Protein 6EDV (pdb70)

Sequence (184 aa):
AISELHGPRLLLRAWRDSDREAFAEEMCADPQVMEFFPSVLDRAQSSSDALVDRVQAHFAERGYGPWALELLPGEAAFIGFTGLFDVTMDVHFAPTVEIGWRLAPAYWGRGLAREAAETALDFAFERLRLPEEVVAFTTPPNRRSWGLMERRLGMRRDPAEDFDHPLLAADHPMRRHILYRVDAARWAER

Solvent-accessible surface area: 9347 Å² total; per-residue (Å²): 160,53,40,100,11,115,19,133,90,2,17,0,10,43,19,105,111,81,3,30,92,38,0,13,130,9,0,52,41,76,113,16,9,93,74,77,89,62,68,34,85,110,71,92,1,33,58,23,0,76,144,4,69,55,19,13,88,139,117,37,7,0,11,0,0,0,30,4,76,90,99,23,65,21,0,0,21,0,2,0,44,30,4,121,32,136,18,105,12,27,121,27,12,40,3,22,37,30,13,20,50,89,44,81,87,94,42,2,20,87,14,0,0,64,16,0,0,55,10,0,19,107,140,61,190,31,106,38,0,0,0,33,12,9,59,83,24,165,173,15,51,6,8,4,77,136,12,28,0,133,86,72,84,91,42,49,19,79,28,57,136,38,65,98,87,44,124,56,84,69,19,3,1,10,50,1,45,37,58,85,39,82,137,130

Radius of gyration: 15.65 Å; Cα contacts (8 Å, |Δi|>4): 339; chains: 1; bounding box: 34×44×37 Å

InterPro domains:
  IPR000182 GNAT domain [PF13302] (17-158)
  IPR000182 GNAT domain [PS51186] (18-187)
  IPR016181 Acyl-CoA N-acyltransferase [SSF55729] (11-159)
  IPR051531 N-acetyltransferase [PTHR43792] (12-187)

B-factor: mean 19.21, std 10.62, range [8.07, 74.18]

Secondary structure (DSSP, 8-state):
-PPPEE-SS-EEE---GGGHHHHHHHHT-TTTSTTSS----HHHHHHHHHHHHHHHHHHS--EEEEEBTTTBS--EEEEEEEE-SSSTT-SEEEEEEEE-GGGTTSSHHHHHHHHHHHIIIIIS--SEEEEEE-TT-HHHHHHHHHTT-EE-GGG-EE-TTS-TT-TT-EEEEEEEEHHHHH--

Structure (mmCIF, N/CA/C/O backbone):
data_6EDV
#
_entry.id   6EDV
#
_cell.length_a   36.438
_cell.length_b   44.030
_cell.length_c   111.641
_cell.angle_alpha   90.00
_cell.angle_beta   90.00
_cell.angle_gamma   90.00
#
_symmetry.space_group_name_H-M   'P 21 21 21'
#
loop_
_entity.id
_entity.type
_entity.pdbx_description
1 polymer 'Acetyltransferase PA3944'
2 non-polymer 'CALCIUM ION'
3 non-polymer 1,2-ETHANEDIOL
4 non-polymer 'COENZYME A'
5 water water
#
loop_
_atom_site.group_PDB
_atom_site.id
_atom_site.type_symbol
_atom_site.label_atom_id
_atom_site.label_alt_id
_atom_site.label_comp_id
_atom_site.label_asym_id
_atom_site.label_entity_id
_atom_site.label_seq_id
_atom_site.pdbx_PDB_ins_code
_atom_site.Cartn_x
_atom_site.Cartn_y
_atom_site.Cartn_z
_atom_site.occupancy
_atom_site.B_iso_or_equiv
_atom_site.auth_seq_id
_atom_site.auth_comp_id
_atom_site.auth_asym_id
_atom_site.auth_atom_id
_atom_site.pdbx_PDB_model_num
ATOM 1 N N . ALA A 1 11 ? 14.563 14.330 8.875 1.00 57.48 9 ALA A N 1
ATOM 2 C CA . ALA A 1 11 ? 14.962 14.579 10.279 1.00 45.10 9 ALA A CA 1
ATOM 3 C C . ALA A 1 11 ? 14.954 13.267 11.057 1.00 47.31 9 ALA A C 1
ATOM 4 O O . ALA A 1 11 ? 13.976 12.907 11.702 1.00 57.46 9 ALA A O 1
ATOM 6 N N . ILE A 1 12 ? 16.061 12.549 10.971 1.00 42.07 10 ILE A N 1
ATOM 7 C CA . ILE A 1 12 ? 16.229 11.308 11.735 1.00 35.76 10 ILE A CA 1
ATOM 8 C C . ILE A 1 12 ? 16.414 11.596 13.226 1.00 36.88 10 ILE A C 1
ATOM 9 O O . ILE A 1 12 ? 16.753 12.722 13.644 1.00 39.11 10 ILE A O 1
ATOM 14 N N . SER A 1 13 ? 16.215 10.550 14.021 1.00 36.08 11 SER A N 1
ATOM 15 C CA . SER A 1 13 ? 16.364 10.627 15.466 1.00 29.20 11 SER A CA 1
ATOM 16 C C . SER A 1 13 ? 17.827 10.878 15.840 1.00 27.02 11 SER A C 1
ATOM 17 O O . SER A 1 13 ? 18.676 10.048 15.451 1.00 34.89 11 SER A O 1
ATOM 20 N N . GLU A 1 14 ? 18.106 12.009 16.521 1.00 25.43 12 GLU A N 1
ATOM 21 C CA . GLU A 1 14 ? 19.395 12.280 17.240 1.00 22.26 12 GLU A CA 1
ATOM 22 C C . GLU A 1 14 ? 19.307 11.794 18.655 1.00 19.50 12 GLU A C 1
ATOM 23 O O . GLU A 1 14 ? 18.262 11.920 19.339 1.00 22.63 12 GLU A O 1
ATOM 29 N N . LEU A 1 15 ? 20.434 11.293 19.127 1.00 13.45 13 LEU A N 1
ATOM 30 C CA . LEU A 1 15 ? 20.505 10.667 20.449 1.00 12.47 13 LEU A CA 1
ATOM 31 C C . LEU A 1 15 ? 21.577 11.336 21.258 1.00 12.35 13 LEU A C 1
ATOM 32 O O . LEU A 1 15 ? 22.561 11.805 20.715 1.00 14.21 13 LEU A O 1
ATOM 37 N N . HIS A 1 16 ? 21.376 11.425 22.565 1.00 14.62 14 HIS A N 1
ATOM 38 C CA . HIS A 1 16 ? 22.343 12.072 23.421 1.00 13.50 14 HIS A CA 1
ATOM 39 C C . HIS A 1 16 ? 22.840 11.138 24.522 1.00 13.09 14 HIS A C 1
ATOM 40 O O . HIS A 1 16 ? 22.068 10.389 25.099 1.00 13.93 14 HIS A O 1
ATOM 47 N N . GLY A 1 17 ? 24.142 11.178 24.768 1.00 13.10 15 GLY A N 1
ATOM 48 C CA . GLY A 1 17 ? 24.743 10.747 26.015 1.00 14.60 15 GLY A CA 1
ATOM 49 C C . GLY A 1 17 ? 25.216 11.943 26.825 1.00 14.10 15 GLY A C 1
ATOM 50 O O . GLY A 1 17 ? 25.036 13.098 26.429 1.00 14.61 15 GLY A O 1
ATOM 51 N N . PRO A 1 18 ? 25.864 11.689 27.968 1.00 14.57 16 PRO A N 1
ATOM 52 C CA . PRO A 1 18 ? 26.338 12.794 28.784 1.00 14.70 16 PRO A CA 1
ATOM 53 C C . PRO A 1 18 ? 27.303 13.726 28.060 1.00 14.54 16 PRO A C 1
ATOM 54 O O . PRO A 1 18 ? 27.293 14.928 28.285 1.00 18.40 16 PRO A O 1
ATOM 58 N N . ARG A 1 19 ? 28.148 13.149 27.200 1.00 11.71 17 ARG A N 1
ATOM 59 C CA . ARG A 1 19 ? 29.114 13.905 26.417 1.00 11.18 17 ARG A CA 1
ATOM 60 C C . ARG A 1 19 ? 28.791 13.943 24.929 1.00 13.18 17 ARG A C 1
ATOM 61 O O . ARG A 1 19 ? 29.140 14.909 24.261 1.00 18.70 17 ARG A O 1
ATOM 69 N N . LEU A 1 20 ? 28.160 12.896 24.407 1.00 12.26 18 LEU A N 1
ATOM 70 C CA . LEU A 1 20 ? 28.048 12.714 22.968 1.00 12.61 18 LEU A CA 1
ATOM 71 C C . LEU A 1 20 ? 26.730 13.062 22.425 1.00 11.33 18 LEU A C 1
ATOM 72 O O . LEU A 1 20 ? 25.699 12.833 23.056 1.00 13.02 18 LEU A O 1
ATOM 77 N N . LEU A 1 21 ? 26.743 13.519 21.178 1.00 12.18 19 LEU A N 1
ATOM 78 C CA . LEU A 1 21 ? 25.557 13.683 20.360 1.00 12.68 19 LEU A CA 1
ATOM 79 C C . LEU A 1 21 ? 25.743 12.701 19.193 1.00 10.88 19 LEU A C 1
ATOM 80 O O . LEU A 1 21 ? 26.741 12.777 18.501 1.00 11.89 19 LEU A O 1
ATOM 85 N N . LEU A 1 22 ? 24.771 11.804 19.007 1.00 9.85 20 LEU A N 1
ATOM 86 C CA . LEU A 1 22 ? 24.708 10.884 17.855 1.00 9.31 20 LEU A CA 1
ATOM 87 C C . LEU A 1 22 ? 23.715 11.487 16.881 1.00 10.68 20 LEU A C 1
ATOM 88 O O . LEU A 1 22 ? 22.542 11.636 17.203 1.00 11.34 20 LEU A O 1
ATOM 93 N N . ARG A 1 23 ? 24.196 11.879 15.713 1.00 10.08 21 ARG A N 1
ATOM 94 C CA . ARG A 1 23 ? 23.376 12.660 14.797 1.00 10.82 21 ARG A CA 1
ATOM 95 C C . ARG A 1 23 ? 23.512 12.186 13.372 1.00 11.19 21 ARG A C 1
ATOM 96 O O . ARG A 1 23 ? 24.353 11.361 13.031 1.00 11.10 21 ARG A O 1
ATOM 104 N N . ALA A 1 24 ? 22.629 12.718 12.541 1.00 12.83 22 ALA A N 1
ATOM 105 C CA . ALA A 1 24 ? 22.763 12.531 11.125 1.00 12.46 22 ALA A CA 1
ATOM 106 C C . ALA A 1 24 ? 24.072 13.131 10.631 1.00 11.67 22 ALA A C 1
ATOM 107 O O . ALA A 1 24 ? 24.541 14.146 11.132 1.00 12.62 22 ALA A O 1
ATOM 109 N N . TRP A 1 25 ? 24.613 12.490 9.591 1.00 11.76 23 TRP A N 1
ATOM 110 C CA . TRP A 1 25 ? 25.799 12.971 8.908 1.00 11.64 23 TRP A CA 1
ATOM 111 C C . TRP A 1 25 ? 25.543 14.299 8.175 1.00 12.87 23 TRP A C 1
ATOM 112 O O . TRP A 1 25 ? 24.437 14.515 7.690 1.00 15.72 23 TRP A O 1
ATOM 123 N N . ARG A 1 26 ? 26.560 15.140 8.126 1.00 12.78 24 ARG A N 1
ATOM 124 C CA . ARG A 1 26 ? 26.554 16.414 7.442 1.00 14.88 24 ARG A CA 1
ATOM 125 C C . ARG A 1 26 ? 27.630 16.387 6.372 1.00 14.46 24 ARG A C 1
ATOM 126 O O . ARG A 1 26 ? 28.647 15.738 6.509 1.00 11.96 24 ARG A O 1
ATOM 134 N N . ASP A 1 27 ? 27.437 17.166 5.322 1.00 13.15 25 ASP A N 1
ATOM 135 C CA . ASP A 1 27 ? 28.482 17.292 4.307 1.00 12.65 25 ASP A CA 1
ATOM 136 C C . ASP A 1 27 ? 29.812 17.708 4.880 1.00 12.44 25 ASP A C 1
ATOM 137 O O . ASP A 1 27 ? 30.852 17.209 4.449 1.00 12.71 25 ASP A O 1
ATOM 142 N N . SER A 1 28 ? 29.777 18.546 5.919 1.00 12.07 26 SER A N 1
ATOM 143 C CA . SER A 1 28 ? 30.999 19.059 6.492 1.00 14.50 26 SER A CA 1
ATOM 144 C C . SER A 1 28 ? 31.763 18.004 7.266 1.00 14.47 26 SER A C 1
ATOM 145 O O . SER A 1 28 ? 32.881 18.258 7.604 1.00 19.23 26 SER A O 1
ATOM 148 N N . ASP A 1 29 ? 31.165 16.843 7.519 1.00 10.88 27 ASP A N 1
ATOM 149 C CA . ASP A 1 29 ? 31.873 15.723 8.168 1.00 12.43 27 ASP A CA 1
ATOM 150 C C . ASP A 1 29 ? 32.818 15.014 7.240 1.00 12.81 27 ASP A C 1
ATOM 151 O O . ASP A 1 29 ? 33.678 14.238 7.689 1.00 12.98 27 ASP A O 1
ATOM 156 N N . ARG A 1 30 ? 32.617 15.185 5.914 1.00 12.91 28 ARG A N 1
ATOM 157 C CA . ARG A 1 30 ? 33.295 14.303 4.965 1.00 12.74 28 ARG A CA 1
ATOM 158 C C . ARG A 1 30 ? 34.820 14.424 4.966 1.00 12.11 28 ARG A C 1
ATOM 159 O O . ARG A 1 30 ? 35.512 13.424 4.794 1.00 12.45 28 ARG A O 1
ATOM 167 N N . GLU A 1 31 ? 35.338 15.629 5.168 1.00 13.53 29 GLU A N 1
ATOM 168 C CA . GLU A 1 31 ? 36.791 15.825 5.183 1.00 14.87 29 GLU A CA 1
ATOM 169 C C . GLU A 1 31 ? 37.390 15.140 6.408 1.00 14.78 29 GLU A C 1
ATOM 170 O O . GLU A 1 31 ? 38.355 14.389 6.279 1.00 14.46 29 GLU A O 1
ATOM 176 N N . ALA A 1 32 ? 36.819 15.367 7.603 1.00 14.26 30 ALA A N 1
ATOM 177 C CA . ALA A 1 32 ? 37.312 14.727 8.821 1.00 13.82 30 ALA A CA 1
ATOM 178 C C . ALA A 1 32 ? 37.188 13.221 8.745 1.00 12.32 30 ALA A C 1
ATOM 179 O O . ALA A 1 32 ? 38.100 12.498 9.146 1.00 13.09 30 ALA A O 1
ATOM 181 N N . PHE A 1 33 ? 36.094 12.720 8.159 1.00 10.70 31 PHE A N 1
ATOM 182 C CA . PHE A 1 33 ? 35.955 11.299 8.056 1.00 10.55 31 PHE A CA 1
ATOM 183 C C . PHE A 1 33 ? 36.971 10.718 7.078 1.00 11.35 31 PHE A C 1
ATOM 184 O O . PHE A 1 33 ? 37.524 9.645 7.334 1.00 11.32 31 PHE A O 1
ATOM 192 N N . ALA A 1 34 ? 37.194 11.374 5.920 1.00 12.02 32 ALA A N 1
ATOM 193 C CA . ALA A 1 34 ? 38.209 10.904 5.029 1.00 10.95 32 ALA A CA 1
ATOM 194 C C . ALA A 1 34 ? 39.579 10.842 5.707 1.00 11.58 32 ALA A C 1
ATOM 195 O O . ALA A 1 34 ? 40.361 9.930 5.426 1.00 12.72 32 ALA A O 1
ATOM 197 N N A GLU A 1 35 ? 39.883 11.831 6.552 0.70 12.55 33 GLU A N 1
ATOM 198 N N B GLU A 1 35 ? 39.875 11.833 6.552 0.30 12.61 33 GLU A N 1
ATOM 199 C CA A GLU A 1 35 ? 41.191 11.845 7.241 0.70 14.31 33 GLU A CA 1
ATOM 200 C CA B GLU A 1 35 ? 41.162 11.888 7.258 0.30 13.56 33 GLU A CA 1
ATOM 201 C C A GLU A 1 35 ? 41.311 10.590 8.116 0.70 13.48 33 GLU A C 1
ATOM 202 C C B GLU A 1 35 ? 41.326 10.665 8.173 0.30 13.22 33 GLU A C 1
ATOM 203 O O A GLU A 1 35 ? 42.328 9.894 8.114 0.70 14.08 33 GLU A O 1
ATOM 204 O O B GLU A 1 35 ? 42.409 10.089 8.255 0.30 14.88 33 GLU A O 1
ATOM 215 N N . MET A 1 36 ? 40.246 10.257 8.843 1.00 13.07 34 MET A N 1
ATOM 216 C CA . MET A 1 36 ? 40.244 9.004 9.632 1.00 15.07 34 MET A CA 1
ATOM 217 C C . MET A 1 36 ? 40.401 7.763 8.826 1.00 12.52 34 MET A C 1
ATOM 218 O O . MET A 1 36 ? 41.132 6.851 9.197 1.00 14.91 34 MET A O 1
ATOM 223 N N . CYS A 1 37 ? 39.692 7.710 7.695 1.00 13.33 35 CYS A N 1
ATOM 224 C CA . CYS A 1 37 ? 39.728 6.511 6.894 1.00 15.22 35 CYS A CA 1
ATOM 225 C C . CYS A 1 37 ? 41.033 6.336 6.090 1.00 12.97 35 CYS A C 1
ATOM 226 O O . CYS A 1 37 ? 41.290 5.228 5.630 1.00 14.51 35 CYS A O 1
ATOM 229 N N . ALA A 1 38 ? 41.830 7.409 6.009 1.00 12.53 36 ALA A N 1
ATOM 230 C CA . ALA A 1 38 ? 43.174 7.363 5.457 1.00 14.02 36 ALA A CA 1
ATOM 231 C C . ALA A 1 38 ? 44.250 7.033 6.489 1.00 15.32 36 ALA A C 1
ATOM 232 O O . ALA A 1 38 ? 45.417 6.893 6.136 1.00 16.67 36 ALA A O 1
ATOM 234 N N . ASP A 1 39 ? 43.880 6.930 7.762 1.00 13.05 37 ASP A N 1
ATOM 235 C CA . ASP A 1 39 ? 44.843 6.710 8.854 1.00 13.21 37 ASP A CA 1
ATOM 236 C C . ASP A 1 39 ? 45.065 5.209 9.020 1.00 12.75 37 ASP A C 1
ATOM 237 O O . ASP A 1 39 ? 44.117 4.468 9.338 1.00 13.60 37 ASP A O 1
ATOM 242 N N . PRO A 1 40 ? 46.314 4.760 8.831 1.00 13.69 38 PRO A N 1
ATOM 243 C CA . PRO A 1 40 ? 46.556 3.318 8.950 1.00 14.80 38 PRO A CA 1
ATOM 244 C C . PRO A 1 40 ? 46.290 2.753 10.338 1.00 15.63 38 PRO A C 1
ATOM 245 O O . PRO A 1 40 ? 46.039 1.560 10.449 1.00 17.84 38 PRO A O 1
ATOM 249 N N . GLN A 1 41 ? 46.343 3.575 11.368 1.00 15.35 39 GLN A N 1
ATOM 250 C CA . GLN A 1 41 ? 46.031 3.068 12.721 1.00 17.11 39 GLN A CA 1
ATOM 251 C C . GLN A 1 41 ? 44.552 2.898 12.927 1.00 14.98 39 GLN A C 1
ATOM 252 O O . GLN A 1 41 ? 44.147 1.967 13.578 1.00 19.30 39 GLN A O 1
ATOM 258 N N . VAL A 1 42 ? 43.738 3.755 12.301 1.00 13.76 40 VAL A N 1
ATOM 259 C CA . VAL A 1 42 ? 42.300 3.573 12.340 1.00 12.09 40 VAL A CA 1
ATOM 260 C C . VAL A 1 42 ? 41.902 2.330 11.574 1.00 13.45 40 VAL A C 1
ATOM 261 O O . VAL A 1 42 ? 41.025 1.573 11.970 1.00 12.56 40 VAL A O 1
ATOM 265 N N . MET A 1 43 ? 42.557 2.159 10.426 1.00 12.37 41 MET A N 1
ATOM 266 C CA . MET A 1 43 ? 42.143 1.117 9.461 1.00 12.40 41 MET A CA 1
ATOM 267 C C . MET A 1 43 ? 42.976 -0.165 9.554 1.0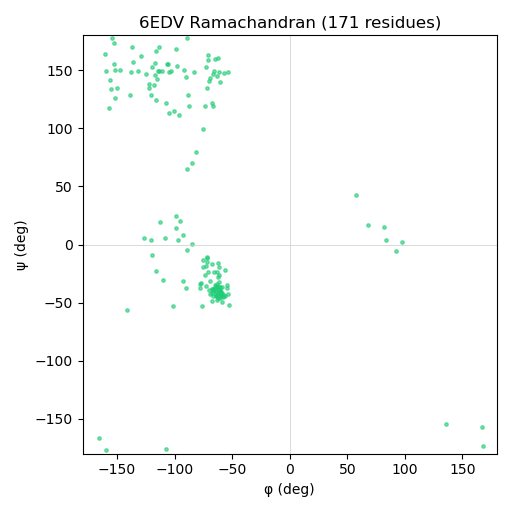0 13.67 41 MET A C 1
ATOM 268 O O . MET A 1 43 ? 42.897 -1.015 8.677 1.00 14.22 41 MET A O 1
ATOM 273 N N . GLU A 1 44 ? 43.735 -0.310 10.634 1.00 14.03 42 GLU A N 1
ATOM 274 C CA . GLU A 1 44 ? 44.673 -1.410 10.765 1.00 15.52 42 GLU A CA 1
ATOM 275 C C . GLU A 1 44 ? 44.040 -2.777 10.563 1.00 16.74 42 GLU A C 1
ATOM 276 O O . GLU A 1 44 ? 44.639 -3.652 9.925 1.00 19.22 42 GLU A O 1
ATOM 282 N N . PHE A 1 45 ? 42.854 -2.981 11.123 1.00 17.10 43 PHE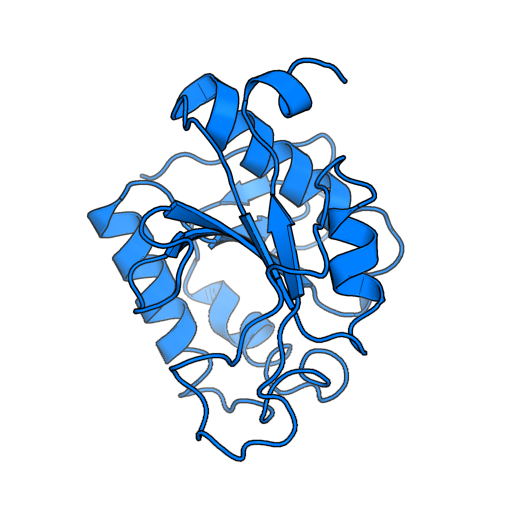 A N 1
ATOM 283 C CA . PHE A 1 45 ? 42.234 -4.305 11.069 1.00 17.51 43 PHE A CA 1
ATOM 284 C C . PHE A 1 45 ? 41.200 -4.441 9.971 1.00 20.15 43 PHE A C 1
ATOM 285 O O . PHE A 1 45 ? 40.331 -5.301 10.048 1.00 26.81 43 PHE A O 1
ATOM 293 N N . PHE A 1 46 ? 41.345 -3.598 8.929 1.00 16.64 44 PHE A N 1
ATOM 294 C CA . PHE A 1 46 ? 40.571 -3.625 7.696 1.00 18.54 44 PHE A CA 1
ATOM 295 C C . PHE A 1 46 ? 41.547 -3.941 6.574 1.00 19.63 44 PHE A C 1
ATOM 296 O O . PHE A 1 46 ? 42.775 -3.852 6.743 1.00 21.91 44 PHE A O 1
ATOM 304 N N . PRO A 1 47 ? 41.016 -4.287 5.397 1.00 22.65 45 PRO A N 1
ATOM 305 C CA . PRO A 1 47 ? 41.954 -4.617 4.294 1.00 25.29 45 PRO A CA 1
ATOM 306 C C . PRO A 1 47 ? 42.863 -3.459 3.829 1.00 21.75 45 PRO A C 1
ATOM 307 O O . PRO A 1 47 ? 44.019 -3.696 3.425 1.00 26.10 45 PRO A O 1
ATOM 311 N N . SER A 1 48 ? 42.364 -2.220 3.872 1.00 19.09 46 SER A N 1
ATOM 312 C CA . SER A 1 48 ? 43.184 -1.068 3.490 1.00 20.38 46 SER A CA 1
ATOM 313 C C . SER A 1 48 ? 42.636 0.226 4.025 1.00 16.30 46 SER A C 1
ATOM 314 O O . SER A 1 48 ? 41.454 0.334 4.416 1.00 17.59 46 SER A O 1
ATOM 317 N N . VAL A 1 49 ? 43.486 1.234 4.010 1.00 15.81 47 VAL A N 1
ATOM 318 C CA . VAL A 1 49 ? 43.022 2.592 4.111 1.00 15.23 47 VAL A CA 1
ATOM 319 C C . VAL A 1 49 ? 42.176 2.956 2.900 1.00 15.69 47 VAL A C 1
ATOM 320 O O . VAL A 1 49 ? 42.244 2.307 1.861 1.00 17.00 47 VAL A O 1
ATOM 324 N N . LEU A 1 50 ? 41.363 3.990 3.076 1.00 13.95 48 LEU A N 1
ATOM 325 C CA . LEU A 1 50 ? 40.464 4.478 2.032 1.00 15.76 48 LEU A CA 1
ATOM 326 C C . LEU A 1 50 ? 40.865 5.870 1.599 1.00 15.93 48 LEU A C 1
ATOM 327 O O . LEU A 1 50 ? 41.436 6.611 2.355 1.00 15.96 48 LEU A O 1
ATOM 332 N N . ASP A 1 51 ? 40.616 6.177 0.339 1.00 14.79 49 ASP A N 1
ATOM 333 C CA . ASP A 1 51 ? 40.755 7.530 -0.170 1.00 15.58 49 ASP A CA 1
ATOM 334 C C . ASP A 1 51 ? 39.457 8.306 -0.010 1.00 13.44 49 ASP A C 1
ATOM 335 O O . ASP A 1 51 ? 38.461 7.757 0.487 1.00 13.49 49 ASP A O 1
ATOM 340 N N . ARG A 1 52 ? 39.431 9.553 -0.379 1.00 13.38 50 ARG A N 1
ATOM 341 C CA . ARG A 1 52 ? 38.217 10.300 -0.233 1.00 12.76 50 ARG A CA 1
ATOM 342 C C . ARG A 1 52 ? 37.028 9.802 -0.949 1.00 12.38 50 ARG A C 1
ATOM 343 O O . ARG A 1 52 ? 35.934 9.850 -0.444 1.00 12.72 50 ARG A O 1
ATOM 351 N N . ALA A 1 53 ? 37.208 9.357 -2.161 1.00 12.84 51 ALA A N 1
ATOM 352 C CA . ALA A 1 53 ? 36.070 8.793 -2.898 1.00 12.53 51 ALA A CA 1
ATOM 353 C C . ALA A 1 53 ? 35.444 7.596 -2.194 1.00 11.97 51 ALA A C 1
ATOM 354 O O . ALA A 1 53 ? 34.223 7.453 -2.122 1.00 13.30 51 ALA A O 1
ATOM 356 N N . GLN A 1 54 ? 36.283 6.718 -1.676 1.00 13.15 52 GLN A N 1
ATOM 357 C CA . GLN A 1 54 ? 35.800 5.540 -0.964 1.00 12.63 52 GLN A CA 1
ATOM 358 C C . GLN A 1 54 ? 35.176 5.897 0.379 1.00 11.34 52 GLN A C 1
ATOM 359 O O . GLN A 1 54 ? 34.138 5.338 0.756 1.00 12.88 52 GLN A O 1
ATOM 365 N N . SER A 1 55 ? 35.766 6.853 1.095 1.00 10.96 53 SER A N 1
ATOM 366 C CA A SER A 1 55 ? 35.173 7.342 2.352 0.40 11.09 53 SER A CA 1
ATOM 367 C CA B SER A 1 55 ? 35.189 7.366 2.334 0.30 11.65 53 SER A CA 1
ATOM 368 C CA C SER A 1 55 ? 35.141 7.276 2.360 0.30 10.93 53 SER A CA 1
ATOM 369 C C . SER A 1 55 ? 33.792 7.937 2.071 1.00 11.68 53 SER A C 1
ATOM 370 O O . SER A 1 55 ? 32.835 7.686 2.797 1.00 12.26 53 SER A O 1
ATOM 377 N N . ASP A 1 56 ? 33.702 8.728 1.001 1.00 11.08 54 ASP A N 1
ATOM 378 C CA . ASP A 1 56 ? 32.423 9.332 0.628 1.00 10.71 54 ASP A CA 1
ATOM 379 C C . ASP A 1 56 ? 31.377 8.280 0.242 1.00 11.30 54 ASP A C 1
ATOM 380 O O . ASP A 1 56 ? 30.207 8.432 0.565 1.00 12.05 54 ASP A O 1
ATOM 385 N N . ALA A 1 57 ? 31.801 7.209 -0.408 1.00 12.27 55 ALA A N 1
ATOM 386 C CA . ALA A 1 57 ? 30.892 6.097 -0.746 1.00 12.73 55 ALA A CA 1
ATOM 387 C C . ALA A 1 57 ? 30.354 5.429 0.520 1.00 13.03 55 ALA A C 1
ATOM 388 O O . ALA A 1 57 ? 29.175 5.060 0.592 1.00 12.61 55 ALA A O 1
ATOM 390 N N . LEU A 1 58 ? 31.199 5.334 1.537 1.00 12.01 56 LEU A N 1
ATOM 391 C CA . LEU A 1 58 ? 30.749 4.783 2.800 1.00 11.98 56 LEU A CA 1
ATOM 392 C C . LEU A 1 58 ? 29.713 5.724 3.458 1.00 10.90 56 LEU A C 1
ATOM 393 O O . LEU A 1 58 ? 28.653 5.258 3.924 1.00 11.63 56 LEU A O 1
ATOM 398 N N . VAL A 1 59 ? 29.977 7.021 3.458 1.00 10.22 57 VAL A N 1
ATOM 399 C CA . VAL A 1 59 ? 29.019 7.968 3.972 1.00 10.36 57 VAL A CA 1
ATOM 400 C C . VAL A 1 59 ? 27.685 7.848 3.210 1.00 10.26 57 VAL A C 1
ATOM 401 O O . VAL A 1 59 ? 26.601 7.854 3.802 1.00 10.79 57 VAL A O 1
ATOM 405 N N . ASP A 1 60 ? 27.767 7.758 1.891 1.00 10.35 58 ASP A N 1
ATOM 406 C CA . ASP A 1 60 ? 26.564 7.632 1.077 1.00 11.22 58 ASP A CA 1
ATOM 407 C C . ASP A 1 60 ? 25.773 6.366 1.437 1.00 10.54 58 ASP A C 1
ATOM 408 O O . ASP A 1 60 ? 24.537 6.403 1.529 1.00 11.29 58 ASP A O 1
ATOM 413 N N . ARG A 1 61 ? 26.472 5.266 1.689 1.00 11.40 59 ARG A N 1
ATOM 414 C CA . ARG A 1 61 ? 25.808 4.022 2.127 1.00 11.50 59 ARG A CA 1
ATOM 415 C C . ARG A 1 61 ? 25.109 4.222 3.475 1.00 11.12 59 ARG A C 1
ATOM 416 O O . ARG A 1 61 ? 23.988 3.746 3.682 1.00 11.04 59 ARG A O 1
ATOM 424 N N . VAL A 1 62 ? 25.778 4.903 4.395 1.00 10.40 60 VAL A N 1
ATOM 425 C CA . VAL A 1 62 ? 25.202 5.171 5.701 1.00 10.54 60 VAL A CA 1
ATOM 426 C C . VAL A 1 62 ? 23.952 6.038 5.524 1.00 10.49 60 VAL A C 1
ATOM 427 O O . VAL A 1 62 ? 22.917 5.788 6.164 1.00 10.85 60 VAL A O 1
ATOM 431 N N . GLN A 1 63 ? 24.046 7.103 4.727 1.00 10.31 61 GLN A N 1
ATOM 432 C CA . GL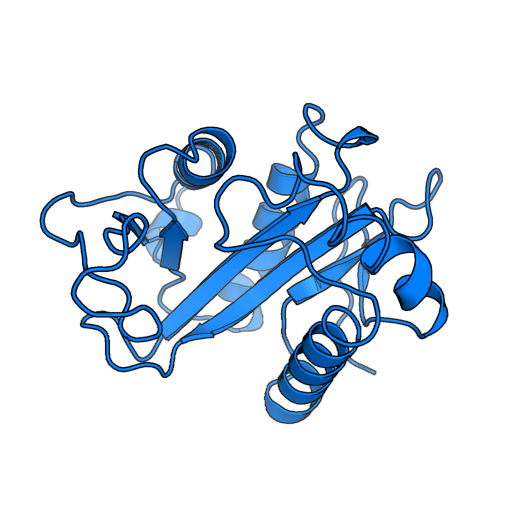N A 1 63 ? 22.906 7.989 4.548 1.00 9.89 61 GLN A CA 1
ATOM 433 C C . GLN A 1 63 ? 21.716 7.207 3.910 1.00 10.83 61 GLN A C 1
ATOM 434 O O . GLN A 1 63 ? 20.563 7.452 4.259 1.00 11.20 61 GLN A O 1
ATOM 440 N N . ALA A 1 64 ? 22.003 6.270 3.000 1.00 9.87 62 ALA A N 1
ATOM 441 C CA . ALA A 1 64 ? 20.934 5.464 2.399 1.00 10.94 62 ALA A CA 1
ATOM 442 C C . ALA A 1 64 ? 20.303 4.569 3.458 1.00 10.90 62 ALA A C 1
ATOM 443 O O . ALA A 1 64 ? 19.089 4.411 3.495 1.00 11.35 62 ALA A O 1
ATOM 445 N N . HIS A 1 65 ? 21.130 3.995 4.340 1.00 10.29 63 HIS A N 1
ATOM 446 C CA . HIS A 1 65 ? 20.605 3.184 5.425 1.00 10.15 63 HIS A CA 1
ATOM 447 C C . HIS A 1 65 ? 19.670 3.990 6.341 1.00 11.04 63 HIS A C 1
ATOM 448 O O . HIS A 1 65 ? 18.572 3.530 6.663 1.00 11.81 63 HIS A O 1
ATOM 455 N N . PHE A 1 66 ? 20.062 5.210 6.700 1.00 10.65 64 PHE A N 1
ATOM 456 C CA . PHE A 1 66 ? 19.180 6.044 7.487 1.00 11.04 64 PHE A CA 1
ATOM 457 C C . PHE A 1 66 ? 17.856 6.325 6.754 1.00 11.50 64 PHE A C 1
ATOM 458 O O . PHE A 1 66 ? 16.791 6.323 7.372 1.00 11.92 64 PHE A O 1
ATOM 466 N N . ALA A 1 67 ? 17.941 6.571 5.456 1.00 10.91 65 ALA A N 1
ATOM 467 C CA . ALA A 1 67 ? 16.741 6.894 4.697 1.00 11.39 65 ALA A CA 1
ATOM 468 C C . ALA A 1 67 ? 15.774 5.697 4.680 1.00 11.60 65 ALA A C 1
ATOM 469 O O . ALA A 1 67 ? 14.542 5.874 4.734 1.00 13.92 65 ALA A O 1
ATOM 471 N N . GLU A 1 68 ? 16.329 4.515 4.523 1.00 11.11 66 GLU A N 1
ATOM 472 C CA . GLU A 1 68 ? 15.522 3.299 4.416 1.00 12.34 66 GLU A CA 1
ATOM 473 C C . GLU A 1 68 ? 14.998 2.799 5.755 1.00 12.14 66 GLU A C 1
ATOM 474 O O . GLU A 1 68 ? 13.939 2.168 5.804 1.00 14.67 66 GLU A O 1
ATOM 480 N N . ARG A 1 69 ? 15.787 2.993 6.812 1.00 11.95 67 ARG A N 1
ATOM 481 C CA . ARG A 1 69 ? 15.558 2.306 8.091 1.00 12.14 67 ARG A CA 1
ATOM 482 C C . ARG A 1 69 ? 15.233 3.203 9.229 1.00 13.72 67 ARG A C 1
ATOM 483 O O . ARG A 1 69 ? 14.688 2.705 10.225 1.00 14.57 67 ARG A O 1
ATOM 491 N N . GLY A 1 70 ? 15.609 4.465 9.176 1.00 13.12 68 GLY A N 1
ATOM 492 C CA . GLY A 1 70 ? 15.409 5.390 10.311 1.00 14.67 68 GLY A CA 1
ATOM 493 C C . GLY A 1 70 ? 16.468 5.348 11.381 1.00 14.90 68 GLY A C 1
ATOM 494 O O . GLY A 1 70 ? 16.361 6.062 12.391 1.00 20.92 68 GLY A O 1
ATOM 495 N N . TYR A 1 71 ? 17.493 4.543 11.145 1.00 13.96 69 TYR A N 1
ATOM 496 C CA . TYR A 1 71 ? 18.641 4.419 12.055 1.00 13.73 69 TYR A CA 1
ATOM 497 C C . TYR A 1 71 ? 19.813 4.010 11.200 1.00 11.86 69 TYR A C 1
ATOM 498 O O . TYR A 1 71 ? 19.656 3.679 9.999 1.00 11.51 69 TYR A O 1
ATOM 507 N N . GLY A 1 72 ? 20.976 3.974 11.800 1.00 11.46 70 GLY A N 1
ATOM 508 C CA . GLY A 1 72 ? 22.212 3.739 11.054 1.00 9.78 70 GLY A CA 1
ATOM 509 C C . GLY A 1 72 ? 23.399 4.053 11.954 1.00 9.08 70 GLY A C 1
ATOM 510 O O . GLY A 1 72 ? 23.230 4.303 13.164 1.00 10.41 70 GLY A O 1
ATOM 511 N N . PRO A 1 73 ? 24.613 4.037 11.417 1.00 9.87 71 PRO A N 1
ATOM 512 C CA . PRO A 1 73 ? 25.799 4.438 12.167 1.00 9.65 71 PRO A CA 1
ATOM 513 C C . PRO A 1 73 ? 25.837 5.956 12.304 1.00 9.96 71 PRO A C 1
ATOM 514 O O . PRO A 1 73 ? 26.180 6.653 11.363 1.00 12.30 71 PRO A O 1
ATOM 518 N N . TRP A 1 74 ? 25.409 6.479 13.447 1.00 9.44 72 TRP A N 1
ATOM 519 C CA . TRP A 1 74 ? 25.355 7.916 13.681 1.00 9.23 72 TRP A CA 1
ATOM 520 C C . TRP A 1 74 ? 26.742 8.553 13.651 1.00 8.56 72 TRP A C 1
ATOM 521 O O . TRP A 1 74 ? 27.728 7.979 14.155 1.00 9.44 72 TRP A O 1
ATOM 532 N N . ALA A 1 75 ? 26.781 9.772 13.138 1.00 8.59 73 ALA A N 1
ATOM 533 C CA . ALA A 1 75 ? 27.940 10.619 13.269 1.00 9.19 73 ALA A CA 1
ATOM 534 C C . ALA A 1 75 ? 28.053 11.034 14.748 1.00 9.09 73 ALA A C 1
ATOM 535 O O . ALA A 1 75 ? 27.026 11.321 15.365 1.00 9.56 73 ALA A O 1
ATOM 537 N N . LEU A 1 76 ? 29.281 11.140 15.264 1.00 8.44 74 LEU A N 1
ATOM 538 C CA . LEU A 1 76 ? 29.523 11.469 16.673 1.00 8.74 74 LEU A CA 1
ATOM 539 C C . LEU A 1 76 ? 30.047 12.877 16.783 1.00 9.01 74 LEU A C 1
ATOM 540 O O . LEU A 1 76 ? 31.098 13.207 16.284 1.00 10.39 74 LEU A O 1
ATOM 545 N N . GLU A 1 77 ? 29.312 13.691 17.535 1.00 9.83 75 GLU A N 1
ATOM 546 C CA . GLU A 1 77 ? 29.704 15.052 17.856 1.00 10.78 75 GLU A CA 1
ATOM 547 C C . GLU A 1 77 ? 29.926 15.121 19.360 1.00 10.00 75 GLU A C 1
ATOM 548 O O . GLU A 1 77 ? 29.255 14.450 20.125 1.00 11.24 75 GLU A O 1
ATOM 554 N N A LEU A 1 78 ? 30.863 15.957 19.764 0.70 10.13 76 LEU A N 1
ATOM 555 N N B LEU A 1 78 ? 30.914 15.906 19.773 0.30 10.41 76 LEU A N 1
ATOM 556 C CA A LEU A 1 78 ? 31.186 16.162 21.163 0.70 11.95 76 LEU A CA 1
ATOM 557 C CA B LEU A 1 78 ? 31.173 16.181 21.187 0.30 11.10 76 LEU A CA 1
ATOM 558 C C A LEU A 1 78 ? 30.917 17.635 21.491 0.70 12.44 76 LEU A C 1
ATOM 559 C C B LEU A 1 78 ? 30.903 17.642 21.470 0.30 13.12 76 LEU A C 1
ATOM 560 O O A LEU A 1 78 ? 31.812 18.449 21.390 0.70 15.17 76 LEU A O 1
ATOM 561 O O B LEU A 1 78 ? 31.811 18.457 21.368 0.30 14.84 76 LEU A O 1
ATOM 570 N N . PRO A 1 79 ? 29.669 17.970 21.870 1.00 14.24 77 PRO A N 1
ATOM 571 C CA . PRO A 1 79 ? 29.365 19.376 22.158 1.00 16.36 77 PRO A CA 1
ATOM 572 C C . PRO A 1 79 ? 30.296 19.871 23.235 1.00 18.67 77 PRO A C 1
ATOM 573 O O . PRO A 1 79 ? 30.617 19.179 24.209 1.00 20.66 77 PRO A O 1
ATOM 577 N N . GLY A 1 80 ? 30.790 21.069 23.008 1.00 19.41 78 GLY A N 1
ATOM 578 C CA . GLY A 1 80 ? 31.738 21.673 23.878 1.00 21.21 78 GLY A CA 1
ATOM 579 C C . GLY A 1 80 ? 33.160 21.418 23.490 1.00 20.51 78 GLY A C 1
ATOM 580 O O . GLY A 1 80 ? 34.085 22.037 24.023 1.00 27.74 78 GLY A O 1
ATOM 581 N N . GLU A 1 81 ? 33.351 20.568 22.470 1.00 19.79 79 GLU A N 1
ATOM 582 C CA . GLU A 1 81 ? 34.673 20.117 22.139 1.00 16.92 79 GLU A CA 1
ATOM 583 C C . GLU A 1 81 ? 34.968 19.988 20.608 1.00 16.83 79 GLU A C 1
ATOM 584 O O . GLU A 1 81 ? 35.931 20.574 20.095 1.00 22.46 79 GLU A O 1
ATOM 590 N N . ALA A 1 82 ? 34.162 19.204 19.885 1.00 15.90 80 ALA A N 1
ATOM 591 C CA . ALA A 1 82 ? 34.491 18.885 18.495 1.00 14.82 80 ALA A CA 1
ATOM 592 C C . ALA A 1 82 ? 33.262 18.528 17.735 1.00 12.55 80 ALA A C 1
ATOM 593 O O . ALA A 1 82 ? 32.377 17.836 18.230 1.00 12.26 80 ALA A O 1
ATOM 595 N N . ALA A 1 83 ? 33.206 18.973 16.485 1.00 13.12 81 ALA A N 1
ATOM 596 C CA . ALA A 1 83 ? 32.058 18.731 15.627 1.00 12.41 81 ALA A CA 1
ATOM 597 C C . ALA A 1 83 ? 31.856 17.266 15.241 1.00 11.10 81 ALA A C 1
ATOM 598 O O . ALA A 1 83 ? 30.720 16.808 15.122 1.00 12.09 81 ALA A O 1
ATOM 600 N N . PHE A 1 84 ? 32.965 16.566 14.991 1.00 10.97 82 PHE A N 1
ATOM 601 C CA . PHE A 1 84 ? 32.892 15.218 14.449 1.00 10.76 82 PHE A CA 1
ATOM 602 C C . PHE A 1 84 ? 34.108 14.432 14.906 1.00 9.88 82 PHE A C 1
ATOM 603 O O . PHE A 1 84 ? 35.239 14.847 14.656 1.00 11.88 82 PHE A O 1
ATOM 611 N N . ILE A 1 85 ? 33.863 13.274 15.514 1.00 8.57 83 ILE A N 1
ATOM 612 C CA . ILE A 1 85 ? 34.938 12.412 15.983 1.00 9.23 83 ILE A CA 1
ATOM 613 C C . ILE A 1 85 ? 34.859 10.985 15.488 1.00 9.29 83 ILE A C 1
ATOM 614 O O . ILE A 1 85 ? 35.688 10.183 15.866 1.00 11.40 83 ILE A O 1
ATOM 619 N N . GLY A 1 86 ? 33.901 10.698 14.587 1.00 9.15 84 GLY A N 1
ATOM 620 C CA . GLY A 1 86 ? 33.751 9.375 14.042 1.00 9.60 84 GLY A CA 1
ATOM 621 C C . GLY A 1 86 ? 32.300 8.969 14.021 1.00 8.59 84 GLY A C 1
ATOM 622 O O . GLY A 1 86 ? 31.409 9.832 13.919 1.00 8.97 84 GLY A O 1
ATOM 623 N N . PHE A 1 87 ? 32.067 7.664 14.059 1.00 8.43 85 PHE A N 1
ATOM 624 C CA . PHE A 1 87 ? 30.695 7.131 14.045 1.00 8.88 85 PHE A CA 1
ATOM 625 C C . PHE A 1 87 ? 30.539 6.044 15.049 1.00 8.77 85 PHE A C 1
ATOM 626 O O . PHE A 1 87 ? 31.504 5.380 15.428 1.00 9.03 85 PHE A O 1
ATOM 634 N N . THR A 1 88 ? 29.298 5.842 15.438 1.00 8.44 86 THR A N 1
ATOM 635 C CA . THR A 1 88 ? 28.910 4.620 16.194 1.00 8.64 86 THR A CA 1
ATOM 636 C C . THR A 1 88 ? 27.410 4.410 15.936 1.00 8.07 86 THR A C 1
ATOM 637 O O . THR A 1 88 ? 26.636 5.344 16.062 1.00 9.75 86 THR A O 1
ATOM 641 N N . GLY A 1 89 ? 27.023 3.169 15.629 1.00 8.84 87 GLY A N 1
ATOM 642 C CA . GLY A 1 89 ? 25.634 2.868 15.558 1.00 8.79 87 GLY A CA 1
ATOM 643 C C . GLY A 1 89 ? 25.310 1.566 14.923 1.00 9.03 87 GLY A C 1
ATOM 644 O O . GLY A 1 89 ? 26.137 0.653 14.888 1.00 10.56 87 GLY A O 1
ATOM 645 N N . LEU A 1 90 ? 24.078 1.491 14.431 1.00 9.46 88 LEU A N 1
ATOM 646 C CA . LEU A 1 90 ? 23.461 0.236 14.056 1.00 9.76 88 LEU A CA 1
ATOM 647 C C . LEU A 1 90 ? 23.421 0.073 12.544 1.00 10.49 88 LEU A C 1
ATOM 648 O O . LEU A 1 90 ? 23.299 1.065 11.800 1.00 14.02 88 LEU A O 1
ATOM 653 N N . PHE A 1 91 ? 23.501 -1.166 12.076 1.00 10.85 89 PHE A N 1
ATOM 654 C CA . PHE A 1 91 ? 23.425 -1.431 10.647 1.00 12.20 89 PHE A CA 1
ATOM 655 C C . PHE A 1 91 ? 22.809 -2.807 10.464 1.00 12.73 89 PHE A C 1
ATOM 656 O O . PHE A 1 91 ? 23.137 -3.753 11.191 1.00 14.40 89 PHE A O 1
ATOM 664 N N . ASP A 1 92 ? 21.872 -2.920 9.540 1.00 12.78 90 ASP A N 1
ATOM 665 C CA . ASP A 1 92 ? 21.227 -4.203 9.338 1.00 13.55 90 ASP A CA 1
ATOM 666 C C . ASP A 1 92 ? 22.203 -5.185 8.667 1.00 15.42 90 ASP A C 1
ATOM 667 O O . ASP A 1 92 ? 22.938 -4.853 7.752 1.00 19.06 90 ASP A O 1
ATOM 672 N N . VAL A 1 93 ? 22.232 -6.411 9.202 1.00 15.85 91 VAL A N 1
ATOM 673 C CA . VAL A 1 93 ? 23.041 -7.478 8.660 1.00 17.89 91 VAL A CA 1
ATOM 674 C C . VAL A 1 93 ? 22.154 -8.309 7.756 1.00 19.90 91 VAL A C 1
ATOM 675 O O . VAL A 1 93 ? 21.200 -8.933 8.208 1.00 21.01 91 VAL A O 1
ATOM 679 N N . THR A 1 94 ? 22.447 -8.221 6.468 1.00 23.22 92 THR A N 1
ATOM 680 C CA . THR A 1 94 ? 21.721 -8.944 5.403 1.00 30.03 92 THR A CA 1
ATOM 681 C C . THR A 1 94 ? 22.572 -9.933 4.533 1.00 21.30 92 THR A C 1
ATOM 682 O O . THR A 1 94 ? 22.044 -10.672 3.615 1.00 45.45 92 THR A O 1
ATOM 686 N N . MET A 1 95 ? 23.893 -9.859 4.749 1.00 31.00 93 MET A N 1
ATOM 687 C CA . MET A 1 95 ? 24.817 -10.796 4.132 1.00 29.01 93 MET A CA 1
ATOM 688 C C . MET A 1 95 ? 24.575 -12.245 4.564 1.00 32.77 93 MET A C 1
ATOM 689 O O . MET A 1 95 ? 23.960 -12.528 5.594 1.00 28.56 93 MET A O 1
ATOM 694 N N . ASP A 1 96 ? 25.093 -13.156 3.753 1.00 34.60 94 ASP A N 1
ATOM 695 C CA . ASP A 1 96 ? 24.871 -14.579 3.930 1.00 36.02 94 ASP A CA 1
ATOM 696 C C . ASP A 1 96 ? 25.807 -15.165 4.982 1.00 34.60 94 ASP A C 1
ATOM 697 O O . ASP A 1 96 ? 26.832 -15.772 4.654 1.00 47.78 94 ASP A O 1
ATOM 702 N N . VAL A 1 97 ? 25.437 -14.947 6.247 1.00 31.91 95 VAL A N 1
ATOM 703 C CA . VAL A 1 97 ? 26.141 -15.505 7.411 1.00 27.91 95 VAL A CA 1
ATOM 704 C C . VAL A 1 97 ? 25.117 -16.181 8.292 1.00 27.65 95 VAL A C 1
ATOM 705 O O . VAL A 1 97 ? 23.912 -15.890 8.205 1.00 25.29 95 VAL A O 1
ATOM 709 N N . HIS A 1 98 ? 25.602 -17.045 9.192 1.00 24.03 96 HIS A N 1
ATOM 710 C CA . HIS A 1 98 ? 24.695 -17.825 10.010 1.00 25.01 96 HIS A CA 1
ATOM 711 C C . HIS A 1 98 ? 23.770 -17.047 10.920 1.00 24.01 96 HIS A C 1
ATOM 712 O O . HIS A 1 98 ? 22.681 -17.527 11.262 1.00 25.80 96 HIS A O 1
ATOM 719 N N . PHE A 1 99 ? 24.205 -15.832 11.306 1.00 21.20 97 PHE A N 1
ATOM 720 C CA . PHE A 1 99 ? 23.457 -15.015 12.260 1.00 19.03 97 PHE A CA 1
ATOM 721 C C . PHE A 1 99 ? 22.566 -13.960 11.615 1.00 18.10 97 PHE A C 1
ATOM 722 O O . PHE A 1 99 ? 21.871 -13.231 12.326 1.00 20.10 97 PHE A O 1
ATOM 730 N N . ALA A 1 100 ? 22.502 -13.949 10.273 1.00 21.49 98 ALA A N 1
ATOM 731 C CA . ALA A 1 100 ? 21.680 -13.005 9.556 1.00 22.47 98 ALA A CA 1
ATOM 732 C C . ALA A 1 100 ? 20.314 -13.633 9.329 1.00 23.62 98 ALA A C 1
ATOM 733 O O . ALA A 1 100 ? 20.242 -14.859 9.218 1.00 28.74 98 ALA A O 1
ATOM 735 N N . PRO A 1 101 ? 19.233 -12.844 9.250 1.00 23.24 99 PRO A N 1
ATOM 736 C CA . PRO A 1 101 ? 19.262 -11.380 9.376 1.00 20.91 99 PRO A CA 1
ATOM 737 C C . PRO A 1 101 ? 19.252 -10.943 10.826 1.00 20.68 99 PRO A C 1
ATOM 738 O O . PRO A 1 101 ? 18.633 -11.565 11.668 1.00 24.39 99 PRO A O 1
ATOM 742 N N . THR A 1 102 ? 19.904 -9.820 11.087 1.00 17.87 100 THR A N 1
ATOM 743 C CA . THR A 1 102 ? 19.901 -9.227 12.433 1.00 15.89 100 THR A CA 1
ATOM 744 C C . THR A 1 102 ? 20.423 -7.792 12.293 1.00 14.42 100 THR A C 1
ATOM 745 O O . THR A 1 102 ? 20.509 -7.279 11.195 1.00 17.18 100 THR A O 1
ATOM 749 N N . VAL A 1 103 ? 20.756 -7.175 13.412 1.00 13.74 101 VAL A N 1
ATOM 750 C CA . VAL A 1 103 ? 21.279 -5.819 13.459 1.00 12.02 101 VAL A CA 1
ATOM 751 C C . VAL A 1 103 ? 22.618 -5.889 14.133 1.00 10.90 101 VAL A C 1
ATOM 752 O O . VAL A 1 103 ? 22.740 -6.520 15.191 1.00 12.48 101 VAL A O 1
ATOM 756 N N . GLU A 1 104 ? 23.614 -5.202 13.562 1.00 10.90 102 GLU A N 1
ATOM 757 C CA . GLU A 1 104 ? 24.925 -5.055 14.132 1.00 11.13 102 GLU A CA 1
ATOM 758 C C . GLU A 1 104 ? 25.143 -3.683 14.692 1.00 10.30 102 GLU A C 1
ATOM 759 O O . GLU A 1 104 ? 24.488 -2.705 14.316 1.00 11.91 102 GLU A O 1
ATOM 765 N N . ILE A 1 105 ? 26.068 -3.625 15.654 1.00 9.49 103 ILE A N 1
ATOM 766 C CA . ILE A 1 105 ? 26.602 -2.345 16.128 1.00 9.30 103 ILE A CA 1
ATOM 767 C C . ILE A 1 105 ? 28.078 -2.262 15.791 1.00 9.39 103 ILE A C 1
ATOM 768 O O . ILE A 1 105 ? 28.807 -3.278 15.829 1.00 11.86 103 ILE A O 1
ATOM 773 N N . GLY A 1 106 ? 28.513 -1.073 15.420 1.00 10.05 104 GLY A N 1
ATOM 774 C CA . GLY A 1 106 ? 29.918 -0.842 15.189 1.00 10.93 104 GLY A CA 1
ATOM 775 C C . GLY A 1 106 ? 30.306 0.595 15.373 1.00 9.37 104 GLY A C 1
ATOM 776 O O . GLY A 1 106 ? 29.462 1.445 15.690 1.00 10.14 104 GLY A O 1
ATOM 777 N N . TRP A 1 107 ? 31.600 0.861 15.219 1.00 9.45 105 TRP A N 1
ATOM 778 C CA . TRP A 1 107 ? 32.199 2.070 15.713 1.00 9.52 105 TRP A CA 1
ATOM 779 C C . TRP A 1 107 ? 33.511 2.338 14.985 1.00 9.33 105 TRP A C 1
ATOM 780 O O . TRP A 1 107 ? 34.262 1.412 14.681 1.00 11.46 105 TRP A O 1
ATOM 791 N N . ARG A 1 108 ? 33.824 3.623 14.855 1.00 9.47 106 ARG A N 1
ATOM 792 C CA . ARG A 1 108 ? 35.112 4.05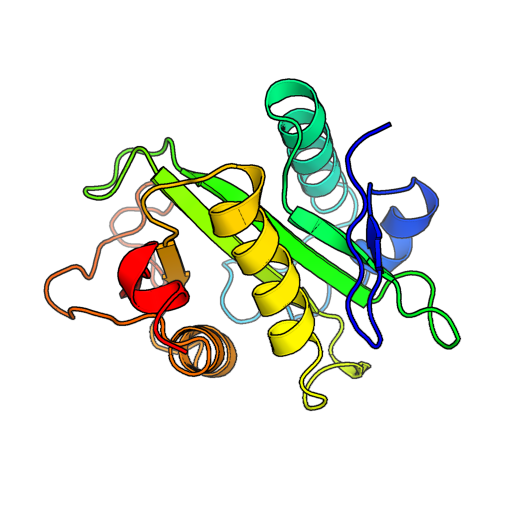3 14.333 1.00 10.62 106 ARG A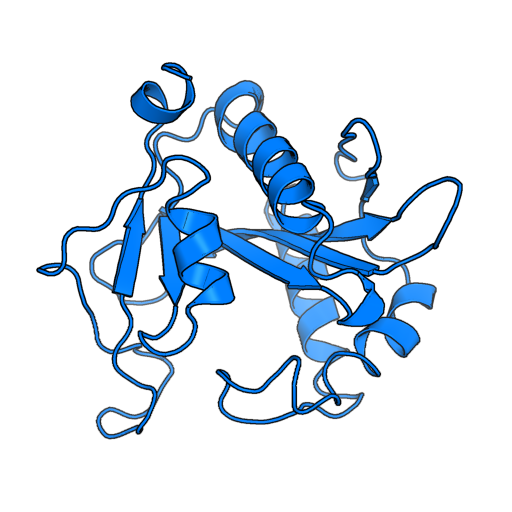 CA 1
ATOM 793 C C . ARG A 1 108 ? 35.346 5.445 14.852 1.00 9.17 106 ARG A C 1
ATOM 794 O O . ARG A 1 108 ? 34.557 6.356 14.547 1.00 11.37 106 ARG A O 1
ATOM 802 N N . LEU A 1 109 ? 36.419 5.622 15.656 1.00 9.96 107 LEU A N 1
ATOM 803 C CA . LEU A 1 109 ? 36.723 6.910 16.261 1.00 10.15 107 LEU A CA 1
ATOM 804 C C . LEU A 1 109 ? 38.051 7.435 15.775 1.00 10.18 107 LEU A C 1
ATOM 805 O O . LEU A 1 109 ? 39.007 6.670 15.580 1.00 11.41 107 LEU A O 1
ATOM 810 N N . ALA A 1 110 ? 38.139 8.758 15.640 1.00 11.15 108 ALA A N 1
ATOM 811 C CA . ALA A 1 110 ? 39.443 9.371 15.389 1.00 13.28 108 ALA A CA 1
ATOM 812 C C . ALA A 1 110 ? 40.388 9.060 16.565 1.00 12.92 108 ALA A C 1
ATOM 813 O O . ALA A 1 110 ? 39.959 9.081 17.711 1.00 11.86 108 ALA A O 1
ATOM 815 N N . PRO A 1 111 ? 41.673 8.768 16.309 1.00 14.34 109 PRO A N 1
ATOM 816 C CA . PRO A 1 111 ? 42.540 8.247 17.386 1.00 14.96 109 PRO A CA 1
ATOM 817 C C . PRO A 1 111 ? 42.806 9.195 18.512 1.00 14.10 109 PRO A C 1
ATOM 818 O O . PRO A 1 111 ? 43.049 8.721 19.635 1.00 15.15 109 PRO A O 1
ATOM 822 N N . ALA A 1 112 ? 42.693 10.498 18.285 1.00 14.57 110 ALA A N 1
ATOM 823 C CA . ALA A 1 112 ? 42.821 11.452 19.379 1.00 14.45 110 ALA A CA 1
ATOM 824 C C . ALA A 1 112 ? 41.770 11.298 20.452 1.00 14.63 110 ALA A C 1
ATOM 825 O O . ALA A 1 112 ? 41.947 11.798 21.562 1.00 16.05 110 ALA A O 1
ATOM 827 N N . TYR A 1 113 ? 40.688 10.580 20.144 1.00 12.30 111 TYR A N 1
ATOM 828 C CA . TYR A 1 113 ? 39.587 10.409 21.060 1.00 12.03 111 TYR A CA 1
ATOM 829 C C . TYR A 1 113 ? 39.489 9.013 21.634 1.00 11.92 111 TYR A C 1
ATOM 830 O O . TYR A 1 113 ? 38.570 8.779 22.431 1.00 13.10 111 TYR A O 1
ATOM 839 N N . TRP A 1 114 ? 40.458 8.128 21.351 1.00 11.93 112 TRP A N 1
ATOM 840 C CA . TRP A 1 114 ? 40.483 6.819 22.017 1.00 11.81 112 TRP A CA 1
ATOM 841 C C . TRP A 1 114 ? 40.877 6.984 23.477 1.00 12.05 112 TRP A C 1
ATOM 842 O O . TRP A 1 114 ? 41.523 7.954 23.859 1.00 13.46 112 TRP A O 1
ATOM 853 N N . GLY A 1 115 ? 40.529 6.003 24.284 1.00 11.53 113 GLY A N 1
ATOM 854 C CA . GLY A 1 115 ? 41.001 5.992 25.662 1.00 12.28 113 GLY A CA 1
ATOM 855 C C . GLY A 1 115 ? 40.236 6.839 26.631 1.00 11.18 113 GLY A C 1
ATOM 856 O O . GLY A 1 115 ? 40.733 7.094 27.744 1.00 12.83 113 GLY A O 1
ATOM 857 N N . ARG A 1 116 ? 39.036 7.272 26.234 1.00 10.33 114 ARG A N 1
ATOM 858 C CA . ARG A 1 116 ? 38.191 8.176 26.987 1.00 10.60 114 ARG A CA 1
ATOM 859 C C . ARG A 1 116 ? 36.823 7.599 27.330 1.00 10.34 114 ARG A C 1
ATOM 860 O O . ARG A 1 116 ? 35.960 8.299 27.872 1.00 11.52 114 ARG A O 1
ATOM 868 N N . GLY A 1 117 ? 36.591 6.328 26.989 1.00 9.73 115 GLY A N 1
ATOM 869 C CA . GLY A 1 117 ? 35.243 5.808 27.140 1.00 9.42 115 GLY A CA 1
ATOM 870 C C . GLY A 1 117 ? 34.210 6.398 26.205 1.00 9.11 115 GLY A C 1
ATOM 871 O O . GLY A 1 117 ? 33.006 6.270 26.431 1.00 10.16 115 GLY A O 1
ATOM 872 N N . LEU A 1 118 ? 34.651 7.047 25.138 1.00 9.18 116 LEU A N 1
ATOM 873 C CA . LEU A 1 118 ? 33.691 7.698 24.233 1.00 9.17 116 LEU A CA 1
ATOM 874 C C . LEU A 1 118 ? 32.994 6.722 23.301 1.00 9.44 116 LEU A C 1
ATOM 875 O O . LEU A 1 118 ? 31.821 6.891 22.992 1.00 9.91 116 LEU A O 1
ATOM 880 N N . ALA A 1 119 ? 33.726 5.724 22.823 1.00 9.47 117 ALA A N 1
ATOM 881 C CA . ALA A 1 119 ? 33.049 4.659 22.025 1.00 9.85 117 ALA A CA 1
ATOM 882 C C . ALA A 1 119 ? 32.101 3.865 22.914 1.00 9.71 117 ALA A C 1
ATOM 883 O O . ALA A 1 119 ? 30.998 3.513 22.510 1.00 10.07 117 ALA A O 1
ATOM 885 N N . ARG A 1 120 ? 32.533 3.633 24.165 1.00 9.59 118 ARG A N 1
ATOM 886 C CA . ARG A 1 120 ? 31.644 2.959 25.110 1.00 9.75 118 ARG A CA 1
ATOM 887 C C . ARG A 1 120 ? 30.351 3.758 25.285 1.00 9.20 118 ARG A C 1
ATOM 888 O O . ARG A 1 120 ? 29.250 3.195 25.242 1.00 9.82 118 ARG A O 1
ATOM 896 N N . GLU A 1 121 ? 30.492 5.065 25.532 1.00 9.38 119 GLU A N 1
ATOM 897 C CA . GLU A 1 121 ? 29.303 5.871 25.735 1.00 10.15 119 GLU A CA 1
ATOM 898 C C . GLU A 1 121 ? 28.415 5.899 24.492 1.00 9.65 119 GLU A C 1
ATOM 899 O O . GLU A 1 121 ? 27.189 5.810 24.575 1.00 9.83 119 GLU A O 1
ATOM 905 N N . ALA A 1 122 ? 29.054 6.067 23.325 1.00 9.49 120 ALA A N 1
ATOM 906 C CA . ALA A 1 122 ? 28.263 6.079 22.090 1.00 8.21 120 ALA A CA 1
ATOM 907 C C . ALA A 1 122 ? 27.530 4.766 21.921 1.00 8.13 120 ALA A C 1
ATOM 908 O O . ALA A 1 122 ? 26.359 4.749 21.499 1.00 8.86 120 ALA A O 1
ATOM 910 N N . ALA A 1 123 ? 28.237 3.658 22.137 1.00 8.42 121 ALA A N 1
ATOM 911 C CA . ALA A 1 123 ? 27.581 2.359 21.983 1.00 9.54 121 ALA A CA 1
ATOM 912 C C . ALA A 1 123 ? 26.461 2.135 22.979 1.00 9.05 121 ALA A C 1
ATOM 913 O O . ALA A 1 123 ? 25.418 1.562 22.622 1.00 10.29 121 ALA A O 1
ATOM 915 N N . GLU A 1 124 ? 26.640 2.544 24.238 1.00 9.23 122 GLU A N 1
ATOM 916 C CA . GLU A 1 124 ? 25.590 2.450 25.202 1.00 10.60 122 GLU A CA 1
ATOM 917 C C . GLU A 1 124 ? 24.361 3.224 24.757 1.00 10.13 122 GLU A C 1
ATOM 918 O O . GLU A 1 124 ? 23.220 2.778 24.950 1.00 11.37 122 GLU A O 1
ATOM 924 N N . THR A 1 125 ? 24.584 4.401 24.207 1.00 10.01 123 THR A N 1
ATOM 925 C CA . THR A 1 125 ? 23.489 5.258 23.736 1.00 10.80 123 THR A CA 1
ATOM 926 C C . THR A 1 125 ? 22.751 4.561 22.570 1.00 10.72 123 THR A C 1
ATOM 927 O O . THR A 1 125 ? 21.506 4.520 22.539 1.00 11.40 123 THR A O 1
ATOM 931 N N . ALA A 1 126 ? 23.504 3.995 21.635 1.00 9.77 124 ALA A N 1
ATOM 932 C CA . ALA A 1 126 ? 22.923 3.314 20.490 1.00 10.14 124 ALA A CA 1
ATOM 933 C C . ALA A 1 126 ? 22.179 2.052 20.922 1.00 10.02 124 ALA A C 1
ATOM 934 O O . ALA A 1 126 ? 21.130 1.724 20.362 1.00 11.11 124 ALA A O 1
ATOM 936 N N . LEU A 1 127 ? 22.723 1.315 21.903 1.00 10.54 125 LEU A N 1
ATOM 937 C CA . LEU A 1 127 ? 22.046 0.096 22.366 1.00 10.47 125 LEU A CA 1
ATOM 938 C C . LEU A 1 127 ? 20.797 0.416 23.185 1.00 11.19 125 LEU A C 1
ATOM 939 O O . LEU A 1 127 ? 19.784 -0.296 23.068 1.00 11.75 125 LEU A O 1
ATOM 944 N N . ASP A 1 128 ? 20.842 1.495 23.959 1.00 11.84 126 ASP A N 1
ATOM 945 C CA . ASP A 1 128 ? 19.602 1.937 24.601 1.00 13.68 126 ASP A CA 1
ATOM 946 C C . ASP A 1 128 ? 18.528 2.202 23.562 1.00 13.50 126 ASP A C 1
ATOM 947 O O . ASP A 1 128 ? 17.383 1.815 23.729 1.00 14.05 126 ASP A O 1
ATOM 952 N N . PHE A 1 129 ? 18.887 2.858 22.473 1.00 12.14 127 PHE A N 1
ATOM 953 C CA . PHE A 1 129 ? 17.920 3.109 21.386 1.00 13.23 127 PHE A CA 1
ATOM 954 C C . PHE A 1 129 ? 17.427 1.802 20.781 1.00 12.09 127 PHE A C 1
ATOM 955 O O . PHE A 1 129 ? 16.229 1.616 20.583 1.00 13.06 127 PHE A O 1
ATOM 963 N N . ALA A 1 130 ? 18.353 0.891 20.508 1.00 11.49 128 ALA A N 1
ATOM 964 C CA . ALA A 1 130 ? 18.002 -0.395 19.951 1.00 12.20 128 ALA A CA 1
ATOM 965 C C . ALA A 1 130 ? 16.992 -1.149 20.797 1.00 11.43 128 ALA A C 1
ATOM 966 O O . ALA A 1 130 ? 16.060 -1.727 20.245 1.00 13.48 128 ALA A O 1
ATOM 968 N N . PHE A 1 131 ? 17.201 -1.163 22.111 1.00 11.83 129 PHE A N 1
ATOM 969 C CA . PHE A 1 131 ? 16.389 -1.979 22.966 1.00 12.87 129 PHE A CA 1
ATOM 970 C C . PHE A 1 131 ? 15.167 -1.294 23.552 1.00 14.24 129 PHE A C 1
ATOM 971 O O . PHE A 1 131 ? 14.163 -1.949 23.797 1.00 19.41 129 PHE A O 1
ATOM 979 N N . GLU A 1 132 ? 15.267 0.006 23.784 1.00 13.98 130 GLU A N 1
ATOM 980 C CA . GLU A 1 132 ? 14.162 0.782 24.386 1.00 16.97 130 GLU A CA 1
ATOM 981 C C . GLU A 1 132 ? 13.229 1.354 23.339 1.00 18.53 130 GLU A C 1
ATOM 982 O O . GLU A 1 132 ? 12.006 1.425 23.568 1.00 21.23 130 GLU A O 1
ATOM 988 N N . ARG A 1 133 ? 13.778 1.791 22.212 1.00 17.17 131 ARG A N 1
ATOM 989 C CA . ARG A 1 133 ? 12.965 2.485 21.217 1.00 17.50 131 ARG A CA 1
ATOM 990 C C . ARG A 1 133 ? 12.597 1.590 20.063 1.00 17.88 131 ARG A C 1
ATOM 991 O O . ARG A 1 133 ? 11.413 1.414 19.819 1.00 21.13 131 ARG A O 1
ATOM 999 N N . LEU A 1 134 ? 13.582 0.952 19.427 1.00 15.35 132 LEU A N 1
ATOM 1000 C CA . LEU A 1 134 ? 13.301 -0.008 18.367 1.00 16.42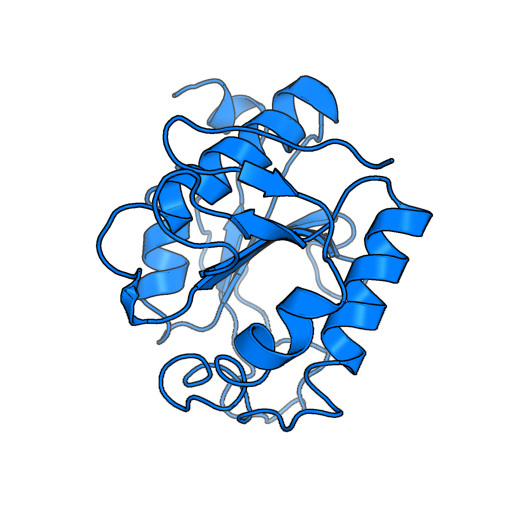 132 LEU A CA 1
ATOM 1001 C C . LEU A 1 134 ? 12.736 -1.318 18.914 1.00 16.94 132 LEU A C 1
ATOM 1002 O O . LEU A 1 134 ? 12.034 -2.022 18.229 1.00 19.78 132 LEU A O 1
ATOM 1007 N N . ARG A 1 135 ? 13.077 -1.620 20.163 1.00 15.07 133 ARG A N 1
ATOM 1008 C CA . ARG A 1 135 ? 12.650 -2.860 20.802 1.00 16.76 133 ARG A CA 1
ATOM 1009 C C . ARG A 1 135 ? 13.110 -4.100 19.998 1.00 15.38 133 ARG A C 1
ATOM 1010 O O . ARG A 1 135 ? 12.396 -5.100 19.849 1.00 19.13 133 ARG A O 1
ATOM 1018 N N . LEU A 1 136 ? 14.365 -4.050 19.535 1.00 15.68 134 LEU A N 1
ATOM 1019 C CA . LEU A 1 136 ? 14.992 -5.194 18.889 1.00 15.36 134 LEU A CA 1
ATOM 1020 C C . LEU A 1 136 ? 15.192 -6.359 19.850 1.00 15.02 134 LEU A C 1
ATOM 1021 O O . LEU A 1 136 ? 15.393 -6.169 21.042 1.00 16.11 134 LEU A O 1
ATOM 1026 N N . PRO A 1 137 ? 15.146 -7.591 19.329 1.00 17.22 135 PRO A N 1
ATOM 1027 C CA . PRO A 1 137 ? 15.416 -8.748 20.202 1.00 16.70 135 PRO A CA 1
ATOM 1028 C C . PRO A 1 137 ? 16.890 -8.947 20.553 1.00 15.55 135 PRO A C 1
ATOM 1029 O O . PRO A 1 137 ? 17.200 -9.479 21.603 1.00 16.94 135 PRO A O 1
ATOM 1033 N N A GLU A 1 138 ? 17.777 -8.481 19.684 0.50 14.57 136 GLU A N 1
ATOM 1034 N N B GLU A 1 138 ? 17.778 -8.478 19.693 0.50 14.36 136 GLU A N 1
ATOM 1035 C CA A GLU A 1 138 ? 19.223 -8.772 19.809 0.50 14.82 136 GLU A CA 1
ATOM 1036 C CA B GLU A 1 138 ? 19.224 -8.652 19.906 0.50 13.70 136 GLU A CA 1
ATOM 1037 C C A GLU A 1 138 ? 19.999 -7.797 18.915 0.50 13.86 136 GLU A C 1
ATOM 1038 C C B GLU A 1 138 ? 19.959 -7.699 18.985 0.50 13.10 136 GLU A C 1
ATOM 1039 O O A GLU A 1 138 ? 19.496 -7.350 17.864 0.50 15.17 136 GLU A O 1
ATOM 1040 O O B GLU A 1 138 ? 19.407 -7.192 17.988 0.50 13.56 136 GLU A O 1
ATOM 1051 N N . VAL A 1 139 ? 21.214 -7.449 19.349 1.00 12.21 137 VAL A N 1
ATOM 1052 C CA . VAL A 1 139 ? 22.184 -6.766 18.505 1.00 11.22 137 VAL A CA 1
ATOM 1053 C C . VAL A 1 139 ? 23.468 -7.591 18.536 1.00 10.40 137 VAL A C 1
ATOM 1054 O O . VAL A 1 139 ? 23.836 -8.106 19.623 1.00 11.55 137 VAL A O 1
ATOM 1058 N N . VAL A 1 140 ? 24.160 -7.700 17.404 1.00 10.91 138 VAL A N 1
ATOM 1059 C CA . VAL A 1 140 ? 25.416 -8.410 17.312 1.00 10.04 138 VAL A CA 1
ATOM 1060 C C . VAL A 1 140 ? 26.562 -7.437 17.010 1.00 9.25 138 VAL A C 1
ATOM 1061 O O . VAL A 1 140 ? 26.332 -6.290 16.643 1.00 9.76 138 VAL A O 1
ATOM 1065 N N . ALA A 1 141 ? 27.782 -7.935 17.112 1.00 9.79 139 ALA A N 1
ATOM 1066 C CA . ALA A 1 141 ? 28.965 -7.218 16.650 1.00 10.32 139 ALA A CA 1
ATOM 1067 C C . ALA A 1 141 ? 30.009 -8.237 16.272 1.00 10.62 139 ALA A C 1
ATOM 1068 O O . ALA A 1 141 ? 30.008 -9.352 16.823 1.00 11.34 139 ALA A O 1
ATOM 1070 N N . PHE A 1 142 ? 30.864 -7.899 15.323 1.00 11.89 140 PHE A N 1
ATOM 1071 C CA . PHE A 1 142 ? 31.864 -8.848 14.890 1.00 12.14 140 PHE A CA 1
ATOM 1072 C C . PHE A 1 142 ? 33.114 -8.126 14.487 1.00 11.88 140 PHE A C 1
ATOM 1073 O O . PHE A 1 142 ? 33.061 -6.979 14.000 1.00 14.30 140 PHE A O 1
ATOM 1081 N N . THR A 1 143 ? 34.237 -8.806 14.664 1.00 12.70 141 THR A N 1
ATOM 1082 C CA . THR A 1 143 ? 35.545 -8.250 14.376 1.00 13.71 141 THR A CA 1
ATOM 1083 C C . THR A 1 143 ? 36.544 -9.401 14.193 1.00 14.04 141 THR A C 1
ATOM 1084 O O . THR A 1 143 ? 36.150 -10.548 14.190 1.00 15.75 141 THR A O 1
ATOM 1088 N N . THR A 1 144 ? 37.805 -9.065 13.995 1.00 14.64 142 THR A N 1
ATOM 1089 C CA . THR A 1 144 ? 38.822 -10.049 13.837 1.00 16.87 142 THR A CA 1
ATOM 1090 C C . THR A 1 144 ? 39.532 -10.238 15.186 1.00 16.46 142 THR A C 1
ATOM 1091 O O . THR A 1 144 ? 39.589 -9.334 16.006 1.00 16.61 142 THR A O 1
ATOM 1095 N N . PRO A 1 145 ? 40.115 -11.422 15.415 1.00 17.91 143 PRO A N 1
ATOM 1096 C CA . PRO A 1 145 ? 40.777 -11.687 16.712 1.00 18.02 143 PRO A CA 1
ATOM 1097 C C . PRO A 1 145 ? 41.856 -10.663 17.134 1.00 16.21 143 PRO A C 1
ATOM 1098 O O . PRO A 1 145 ? 41.958 -10.328 18.313 1.00 18.22 143 PRO A O 1
ATOM 1102 N N . PRO A 1 146 ? 42.658 -10.149 16.181 1.00 17.31 144 PRO A N 1
ATOM 1103 C CA . PRO A 1 146 ? 43.676 -9.207 16.619 1.00 16.71 144 PRO A CA 1
ATOM 1104 C C . PRO A 1 146 ? 43.154 -7.844 17.054 1.00 15.66 144 PRO A C 1
ATOM 1105 O O . PRO A 1 146 ? 43.916 -7.096 17.675 1.00 17.59 144 PRO A O 1
ATOM 1109 N N . ASN A 1 147 ? 41.900 -7.511 16.719 1.00 13.81 145 ASN A N 1
ATOM 1110 C CA . ASN A 1 147 ? 41.349 -6.193 17.010 1.00 13.75 145 ASN A CA 1
ATOM 1111 C C . ASN A 1 147 ? 40.789 -6.163 18.429 1.00 12.85 145 ASN A C 1
ATOM 1112 O O . ASN A 1 147 ? 39.605 -6.051 18.659 1.00 13.31 145 ASN A O 1
ATOM 1117 N N . ARG A 1 148 ? 41.720 -6.213 19.372 1.00 14.43 146 ARG A N 1
ATOM 1118 C CA . ARG A 1 148 ? 41.409 -6.305 20.786 1.00 14.82 146 ARG A CA 1
ATOM 1119 C C . ARG A 1 148 ? 40.689 -5.088 21.327 1.00 13.05 146 ARG A C 1
ATOM 1120 O O . ARG A 1 148 ? 39.872 -5.215 22.202 1.00 13.64 146 ARG A O 1
ATOM 1128 N N . ARG A 1 149 ? 41.012 -3.905 20.829 1.00 13.50 147 ARG A N 1
ATOM 1129 C CA . ARG A 1 149 ? 40.289 -2.707 21.260 1.00 12.90 147 ARG A CA 1
ATOM 1130 C C . ARG A 1 149 ? 38.816 -2.839 20.908 1.00 12.77 147 ARG A C 1
ATOM 1131 O O . ARG A 1 149 ? 37.973 -2.360 21.638 1.00 12.92 147 ARG A O 1
ATOM 1139 N N . SER A 1 150 ? 38.508 -3.442 19.764 1.00 11.46 148 SER A N 1
ATOM 1140 C CA . SER A 1 150 ? 37.107 -3.578 19.340 1.00 11.12 148 SER A CA 1
ATOM 1141 C C . SER A 1 150 ? 36.346 -4.653 20.083 1.00 10.58 148 SER A C 1
ATOM 1142 O O . SER A 1 150 ? 35.268 -4.388 20.643 1.00 10.27 148 SER A O 1
ATOM 1145 N N . TRP A 1 151 ? 36.868 -5.877 20.128 1.00 10.77 149 TRP A N 1
ATOM 1146 C CA . TRP A 1 151 ? 36.143 -6.902 20.890 1.00 10.72 149 TRP A CA 1
ATOM 1147 C C . TRP A 1 151 ? 36.207 -6.682 22.409 1.00 10.63 149 TRP A C 1
ATOM 1148 O O . TRP A 1 151 ? 35.303 -7.098 23.126 1.00 10.91 149 TRP A O 1
ATOM 1159 N N . GLY A 1 152 ? 37.230 -5.973 22.889 1.00 10.34 150 GLY A N 1
ATOM 1160 C CA . GLY A 1 152 ? 37.253 -5.593 24.280 1.00 10.98 150 GLY A CA 1
ATOM 1161 C C . GLY A 1 152 ? 36.069 -4.692 24.593 1.00 10.52 150 GLY A C 1
ATOM 1162 O O . GLY A 1 152 ? 35.393 -4.850 25.604 1.00 10.88 150 GLY A O 1
ATOM 1163 N N . LEU A 1 153 ? 35.782 -3.723 23.736 1.00 10.28 151 LEU A N 1
ATOM 1164 C CA . LEU A 1 153 ? 34.621 -2.877 23.917 1.00 8.84 151 LEU A CA 1
ATOM 1165 C C . LEU A 1 153 ? 33.342 -3.743 23.891 1.00 9.52 151 LEU A C 1
ATOM 1166 O O . LEU A 1 153 ? 32.453 -3.567 24.730 1.00 9.80 151 LEU A O 1
ATOM 1171 N N . MET A 1 154 ? 33.242 -4.688 22.960 1.00 8.97 152 MET A N 1
ATOM 1172 C CA . MET A 1 154 ? 32.068 -5.557 22.921 1.00 8.78 152 MET A CA 1
ATOM 1173 C C . MET A 1 154 ? 31.807 -6.209 24.257 1.00 8.98 152 MET A C 1
ATOM 1174 O O . MET A 1 154 ? 30.696 -6.189 24.780 1.00 9.53 152 MET A O 1
ATOM 1179 N N . GLU A 1 155 ? 32.826 -6.853 24.821 1.00 9.25 153 GLU A N 1
ATOM 1180 C CA . GLU A 1 155 ? 32.624 -7.561 26.063 1.00 11.09 153 GLU A CA 1
ATOM 1181 C C . GLU A 1 155 ? 32.386 -6.601 27.248 1.00 10.44 153 GLU A C 1
ATOM 1182 O O . GLU A 1 155 ? 31.581 -6.892 28.131 1.00 11.41 153 GLU A O 1
ATOM 1188 N N . ARG A 1 156 ? 32.993 -5.408 27.215 1.00 10.46 154 ARG A N 1
ATOM 1189 C CA A ARG A 1 156 ? 32.717 -4.422 28.278 0.50 11.42 154 ARG A CA 1
ATOM 1190 C CA B ARG A 1 156 ? 32.716 -4.430 28.280 0.50 11.43 154 ARG A CA 1
ATOM 1191 C C . ARG A 1 156 ? 31.302 -3.879 28.281 1.00 11.29 154 ARG A C 1
ATOM 1192 O O . ARG A 1 156 ? 30.776 -3.509 29.344 1.00 13.91 154 ARG A O 1
ATOM 1207 N N . LEU A 1 157 ? 30.679 -3.846 27.104 1.00 10.85 155 LEU A N 1
ATOM 1208 C CA . LEU A 1 157 ? 29.261 -3.467 26.948 1.00 10.35 155 LEU A CA 1
ATOM 1209 C C . LEU A 1 157 ? 28.334 -4.565 27.487 1.00 10.67 155 LEU A C 1
ATOM 1210 O O . LEU A 1 157 ? 27.137 -4.369 27.541 1.00 15.63 155 LEU A O 1
ATOM 1215 N N . GLY A 1 158 ? 28.871 -5.754 27.785 1.00 9.87 156 GLY A N 1
ATOM 1216 C CA . GLY A 1 158 ? 28.037 -6.866 28.199 1.00 11.08 156 GLY A CA 1
ATOM 1217 C C . GLY A 1 158 ? 27.684 -7.830 27.082 1.00 11.05 156 GLY A C 1
ATOM 1218 O O . GLY A 1 158 ? 26.909 -8.779 27.286 1.00 12.11 156 GLY A O 1
ATOM 1219 N N . MET A 1 159 ? 28.205 -7.590 25.872 1.00 10.08 157 MET A N 1
ATOM 1220 C CA . MET A 1 159 ? 28.009 -8.544 24.806 1.00 9.52 157 MET A CA 1
ATOM 1221 C C . MET A 1 159 ? 28.879 -9.764 25.088 1.00 9.97 157 MET A C 1
ATOM 1222 O O . MET A 1 159 ? 29.917 -9.679 25.762 1.00 10.61 157 MET A O 1
ATOM 1227 N N . ARG A 1 160 ? 28.455 -10.913 24.596 1.00 10.32 158 ARG A N 1
ATOM 1228 C CA . ARG A 1 160 ? 29.157 -12.159 24.859 1.00 10.69 158 ARG A CA 1
ATOM 1229 C C . ARG A 1 160 ? 29.387 -12.941 23.602 1.00 10.33 158 ARG A C 1
ATOM 1230 O O . ARG A 1 160 ? 28.574 -12.893 22.664 1.00 11.61 158 ARG A O 1
ATOM 1238 N N . ARG A 1 161 ? 30.476 -13.686 23.609 1.00 10.40 159 ARG A N 1
ATOM 1239 C CA . ARG A 1 161 ? 30.884 -14.473 22.474 1.00 11.39 159 ARG A CA 1
ATOM 1240 C C . ARG A 1 161 ? 30.933 -15.964 22.747 1.00 12.05 159 ARG A C 1
ATOM 1241 O O . ARG A 1 161 ? 31.442 -16.388 23.785 1.00 14.39 159 ARG A O 1
ATOM 1249 N N . ASP A 1 162 ? 30.434 -16.741 21.786 1.00 12.03 160 ASP A N 1
ATOM 1250 C CA . ASP A 1 162 ? 30.635 -18.183 21.722 1.00 13.89 160 ASP A CA 1
ATOM 1251 C C . ASP A 1 162 ? 31.663 -18.411 20.626 1.00 12.91 160 ASP A C 1
ATOM 1252 O O . ASP A 1 162 ? 31.349 -18.201 19.442 1.00 14.25 160 ASP A O 1
ATOM 1257 N N . PRO A 1 163 ? 32.868 -18.887 20.982 1.00 14.21 161 PRO A N 1
ATOM 1258 C CA . PRO A 1 163 ? 33.879 -19.205 19.988 1.00 15.20 161 PRO A CA 1
ATOM 1259 C C . PRO A 1 163 ? 33.452 -20.208 18.928 1.00 16.15 161 PRO A C 1
ATOM 1260 O O . PRO A 1 163 ? 33.989 -20.175 17.816 1.00 18.04 161 PRO A O 1
ATOM 1264 N N . ALA A 1 164 ? 32.438 -21.028 19.194 1.00 14.96 162 ALA A N 1
ATOM 1265 C CA . ALA A 1 164 ? 31.912 -21.900 18.135 1.00 15.91 162 ALA A CA 1
ATOM 1266 C C . ALA A 1 164 ? 31.222 -21.180 17.013 1.00 16.84 162 ALA A C 1
ATOM 1267 O O . ALA A 1 164 ? 31.041 -21.743 15.951 1.00 20.13 162 ALA A O 1
ATOM 1269 N N . GLU A 1 165 ? 30.847 -19.913 17.234 1.00 15.90 163 GLU A N 1
ATOM 1270 C CA . GLU A 1 165 ? 30.210 -19.114 16.197 1.00 16.00 163 GLU A CA 1
ATOM 1271 C C . GLU A 1 165 ? 31.168 -18.281 15.361 1.00 15.94 163 GLU A C 1
ATOM 1272 O O . GLU A 1 165 ? 30.702 -17.528 14.507 1.00 16.90 163 GLU A O 1
ATOM 1278 N N . ASP A 1 166 ? 32.475 -18.470 15.513 1.00 16.18 164 ASP A N 1
ATOM 1279 C CA . ASP A 1 166 ? 33.446 -17.845 14.608 1.00 17.65 164 ASP A CA 1
ATOM 1280 C C . ASP A 1 166 ? 33.074 -18.191 13.161 1.00 19.10 164 ASP A C 1
ATOM 1281 O O . ASP A 1 166 ? 32.534 -19.283 12.905 1.00 20.30 164 ASP A O 1
ATOM 1286 N N . PHE A 1 167 ? 33.372 -17.280 12.235 1.00 18.75 165 PHE A N 1
ATOM 1287 C CA . PHE A 1 167 ? 32.912 -17.450 10.868 1.00 20.58 165 PHE A CA 1
ATOM 1288 C C . PHE A 1 167 ? 33.85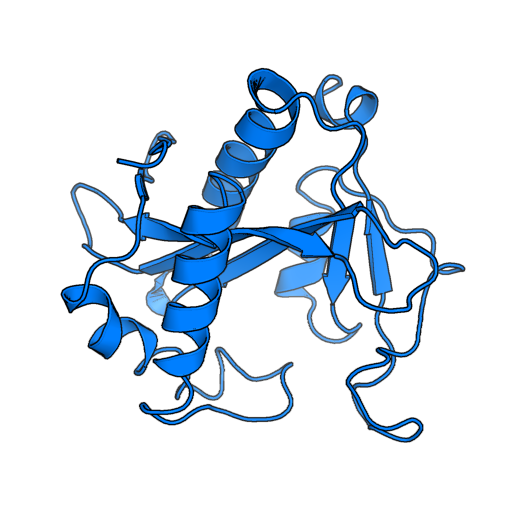4 -16.756 9.922 1.00 21.89 165 PHE A C 1
ATOM 1289 O O . PHE A 1 167 ? 34.558 -15.838 10.303 1.00 22.28 165 PHE A O 1
ATOM 1297 N N . ASP A 1 168 ? 33.867 -17.234 8.674 1.00 25.95 166 ASP A N 1
ATOM 1298 C CA . ASP A 1 168 ? 34.633 -16.589 7.604 1.00 26.37 166 ASP A CA 1
ATOM 1299 C C . ASP A 1 168 ? 33.724 -15.545 6.977 1.00 24.09 166 ASP A C 1
ATOM 1300 O O . ASP A 1 168 ? 32.556 -15.824 6.668 1.00 29.73 166 ASP A O 1
ATOM 1305 N N . HIS A 1 169 ? 34.237 -14.319 6.873 1.00 29.39 167 HIS A N 1
ATOM 1306 C CA . HIS A 1 169 ? 33.447 -13.196 6.388 1.00 31.15 167 HIS A CA 1
ATOM 1307 C C . HIS A 1 169 ? 33.130 -13.418 4.904 1.00 31.14 167 HIS A C 1
ATOM 1308 O O . HIS A 1 169 ? 34.057 -13.561 4.115 1.00 38.74 167 HIS A O 1
ATOM 1315 N N . PRO A 1 170 ? 31.826 -13.464 4.505 1.00 31.09 168 PRO A N 1
ATOM 1316 C CA . PRO A 1 170 ? 31.539 -13.844 3.087 1.00 38.72 168 PRO A CA 1
ATOM 1317 C C . PRO A 1 170 ? 31.874 -12.776 2.025 1.00 44.27 168 PRO A C 1
ATOM 1318 O O . PRO A 1 170 ? 31.979 -13.092 0.832 1.00 65.22 168 PRO A O 1
ATOM 1322 N N . LEU A 1 171 ? 32.019 -11.523 2.445 1.00 44.45 169 LEU A N 1
ATOM 1323 C CA . LEU A 1 171 ? 32.433 -10.448 1.543 1.00 35.93 169 LEU A CA 1
ATOM 1324 C C . LEU A 1 171 ? 33.952 -10.350 1.402 1.00 38.11 169 LEU A C 1
ATOM 1325 O O . LEU A 1 171 ? 34.449 -9.483 0.708 1.00 54.10 169 LEU A O 1
ATOM 1330 N N . LEU A 1 172 ? 34.681 -11.220 2.086 1.00 40.86 170 LEU A N 1
ATOM 1331 C CA . LEU A 1 172 ? 36.117 -11.389 1.863 1.00 36.90 170 LEU A CA 1
ATOM 1332 C C . LEU A 1 172 ? 36.324 -12.698 1.123 1.00 40.61 170 LEU A C 1
ATOM 1333 O O . LEU A 1 172 ? 35.488 -13.596 1.203 1.00 44.76 170 LEU A O 1
ATOM 1338 N N . ALA A 1 173 ? 37.445 -12.787 0.407 1.00 43.26 171 ALA A N 1
ATOM 1339 C CA . ALA A 1 173 ? 37.838 -13.985 -0.331 1.00 40.94 171 ALA A CA 1
ATOM 1340 C C . ALA A 1 173 ? 37.924 -15.166 0.603 1.00 44.15 171 ALA A C 1
ATOM 1341 O O . ALA A 1 173 ? 38.299 -14.997 1.767 1.00 48.69 171 ALA A O 1
ATOM 1343 N N . ALA A 1 174 ? 37.619 -16.357 0.094 1.00 46.86 172 ALA A N 1
ATOM 1344 C CA . ALA A 1 174 ? 37.611 -17.570 0.923 1.00 45.32 172 ALA A CA 1
ATOM 1345 C C . ALA A 1 174 ? 38.979 -17.909 1.544 1.00 51.27 172 ALA A C 1
ATOM 1346 O O . ALA A 1 174 ? 39.042 -18.664 2.523 1.00 58.85 172 ALA A O 1
ATOM 1348 N N . ASP A 1 175 ? 40.052 -17.352 0.974 1.00 48.61 173 ASP A N 1
ATOM 1349 C CA . ASP A 1 175 ? 41.406 -17.498 1.504 1.00 46.76 173 ASP A CA 1
ATOM 1350 C C . ASP A 1 175 ? 42.000 -16.188 2.041 1.00 46.55 173 ASP A C 1
ATOM 1351 O O . ASP A 1 175 ? 43.225 -16.108 2.211 1.00 57.19 173 ASP A O 1
ATOM 1353 N N . HIS A 1 176 ? 41.162 -15.183 2.344 1.00 39.91 174 HIS A N 1
ATOM 1354 C CA . HIS A 1 176 ? 41.681 -13.870 2.755 1.00 43.12 174 HIS A CA 1
ATOM 1355 C C . HIS A 1 176 ? 42.310 -13.957 4.158 1.00 38.56 174 HIS A C 1
ATOM 1356 O O . HIS A 1 176 ? 41.755 -14.640 5.034 1.00 41.95 174 HIS A O 1
ATOM 1363 N N . PRO A 1 177 ? 43.449 -13.263 4.387 1.00 40.83 175 PRO A N 1
ATOM 1364 C CA . PRO A 1 177 ? 44.134 -13.348 5.691 1.00 39.96 175 PRO A CA 1
ATOM 1365 C C . PRO A 1 177 ? 43.332 -12.862 6.903 1.00 38.33 175 PRO A C 1
ATOM 1366 O O . PRO A 1 177 ? 43.533 -13.358 8.007 1.00 42.39 175 PRO A O 1
ATOM 1370 N N . MET A 1 178 ? 42.473 -11.870 6.696 1.00 37.56 176 MET A N 1
ATOM 1371 C CA . MET A 1 178 ? 41.578 -11.374 7.730 1.00 36.11 176 MET A CA 1
ATOM 1372 C C . MET A 1 178 ? 40.197 -12.020 7.664 1.00 32.65 176 MET A C 1
ATOM 1373 O O . MET A 1 178 ? 39.251 -11.468 8.203 1.00 30.41 176 MET A O 1
AT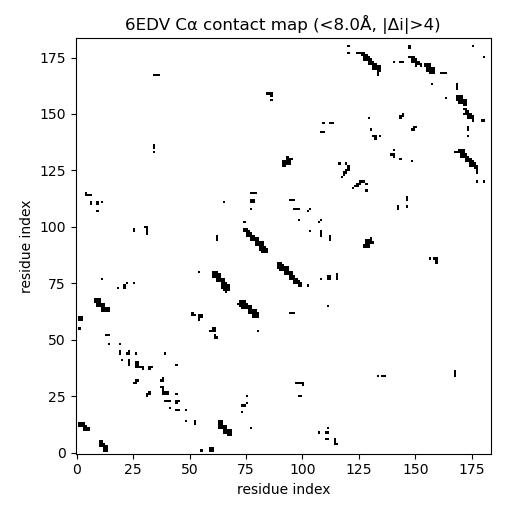OM 1378 N N . ARG A 1 179 ? 40.053 -13.176 7.020 1.00 29.94 177 ARG A N 1
ATOM 1379 C CA . ARG A 1 179 ? 38.700 -13.731 6.822 1.00 31.49 177 ARG A CA 1
ATOM 1380 C C . ARG A 1 179 ? 37.999 -14.137 8.123 1.00 29.32 177 ARG A C 1
ATOM 1381 O O . ARG A 1 179 ? 36.788 -13.924 8.249 1.00 27.98 177 ARG A O 1
ATOM 1389 N N . ARG A 1 180 ? 38.754 -14.708 9.068 1.00 29.22 178 ARG A N 1
ATOM 1390 C CA . ARG A 1 180 ? 38.161 -15.247 10.284 1.00 27.34 178 ARG A CA 1
ATOM 1391 C C . ARG A 1 180 ? 37.719 -14.127 11.216 1.00 23.98 178 ARG A C 1
ATOM 1392 O O . ARG A 1 180 ? 38.525 -13.314 11.651 1.00 24.71 178 ARG A O 1
ATOM 1396 N N . HIS A 1 181 ? 36.424 -14.110 11.486 1.00 19.75 179 HIS A N 1
ATOM 1397 C CA . HIS A 1 181 ? 35.806 -13.170 12.426 1.00 18.15 179 HIS A CA 1
ATOM 1398 C C . HIS A 1 181 ? 35.188 -13.895 13.609 1.00 17.93 179 HIS A C 1
ATOM 1399 O O . HIS A 1 181 ? 34.832 -15.082 13.540 1.00 18.75 179 HIS A O 1
ATOM 1406 N N . ILE A 1 182 ? 35.078 -13.145 14.691 1.00 14.85 180 ILE A N 1
ATOM 1407 C CA . ILE A 1 182 ? 34.490 -13.578 15.927 1.00 13.28 180 ILE A CA 1
ATOM 1408 C C . ILE A 1 182 ? 33.163 -12.806 16.103 1.00 12.94 180 ILE A C 1
ATOM 1409 O O . ILE A 1 182 ? 33.041 -11.668 15.634 1.00 14.84 180 ILE A O 1
ATOM 1414 N N . LEU A 1 183 ? 32.180 -13.442 16.765 1.00 11.95 181 LEU A N 1
ATOM 1415 C CA . LEU A 1 183 ? 30.846 -12.896 16.892 1.00 12.21 181 LEU A CA 1
ATOM 1416 C C . LEU A 1 183 ? 30.472 -12.710 18.347 1.00 11.76 181 LEU A C 1
ATOM 1417 O O . LEU A 1 183 ? 30.540 -13.648 19.132 1.00 12.26 181 LEU A O 1
ATOM 1422 N N . TYR A 1 184 ? 30.011 -11.506 18.655 1.00 9.77 182 TYR A N 1
ATOM 1423 C CA . TYR A 1 184 ? 29.448 -11.162 19.942 1.00 9.42 182 TYR A CA 1
ATOM 1424 C C . TYR A 1 184 ? 27.979 -10.854 19.791 1.00 10.32 182 TYR A C 1
ATOM 1425 O O . TYR A 1 184 ? 27.535 -10.292 18.772 1.00 11.34 182 TYR A O 1
ATOM 1434 N N . ARG A 1 185 ? 27.204 -11.134 20.833 1.00 10.52 183 ARG A N 1
ATOM 1435 C CA . ARG A 1 185 ? 25.760 -10.906 20.840 1.00 10.84 183 ARG A CA 1
ATOM 1436 C C . ARG A 1 185 ? 25.331 -10.325 22.160 1.00 10.81 183 ARG A C 1
ATOM 1437 O O . ARG A 1 185 ? 25.891 -10.671 23.216 1.00 10.73 183 ARG A O 1
ATOM 1445 N N . VAL A 1 186 ? 24.296 -9.496 22.122 1.00 10.28 184 VAL A N 1
ATOM 1446 C CA . VAL A 1 186 ? 23.613 -9.083 23.343 1.00 10.85 184 VAL A CA 1
ATOM 1447 C C . VAL A 1 186 ? 22.128 -9.081 23.045 1.00 11.78 184 VAL A C 1
ATOM 1448 O O . VAL A 1 186 ? 21.709 -8.524 22.052 1.00 13.04 184 VAL A O 1
ATOM 1452 N N . ASP A 1 187 ? 21.338 -9.745 23.882 1.00 14.29 185 ASP A N 1
ATOM 1453 C CA . ASP A 1 187 ? 19.895 -9.736 23.682 1.00 15.11 185 ASP A CA 1
ATOM 1454 C C . ASP A 1 187 ? 19.241 -8.728 24.588 1.00 14.31 185 ASP A C 1
ATOM 1455 O O . ASP A 1 187 ? 19.876 -8.200 25.489 1.00 15.45 185 ASP A O 1
ATOM 1460 N N . ALA A 1 188 ? 17.978 -8.442 24.360 1.00 15.56 186 ALA A N 1
ATOM 1461 C CA . ALA A 1 188 ? 17.299 -7.398 25.104 1.00 15.95 186 ALA A CA 1
ATOM 1462 C C . ALA A 1 188 ? 17.293 -7.700 26.600 1.00 16.93 186 ALA A C 1
ATOM 1463 O O . ALA A 1 188 ? 17.459 -6.791 27.402 1.00 17.55 186 ALA A O 1
ATOM 1465 N N . ALA A 1 189 ? 17.110 -8.960 26.968 1.00 16.69 187 ALA A N 1
ATOM 1466 C CA . ALA A 1 189 ? 17.125 -9.321 28.399 1.00 18.58 187 ALA A CA 1
ATOM 1467 C C . ALA A 1 189 ? 18.476 -9.055 29.052 1.00 17.90 187 ALA A C 1
ATOM 1468 O O . ALA A 1 189 ? 18.528 -8.560 30.157 1.00 21.85 187 ALA A O 1
ATOM 1470 N N . ARG A 1 190 ? 19.561 -9.419 28.383 1.00 18.45 188 ARG A N 1
ATOM 1471 C CA . ARG A 1 190 ? 20.896 -9.232 28.904 1.00 19.25 188 ARG A CA 1
ATOM 1472 C C . ARG A 1 190 ? 21.155 -7.726 29.040 1.00 19.04 188 ARG A C 1
ATOM 1473 O O . ARG A 1 190 ? 21.681 -7.276 30.059 1.00 23.33 188 ARG A O 1
ATOM 1481 N N . TRP A 1 191 ? 20.770 -6.938 28.036 1.00 17.88 189 TRP A N 1
ATOM 1482 C CA . TRP A 1 191 ? 20.933 -5.494 28.120 1.00 16.94 189 TRP A CA 1
ATOM 1483 C C . TRP A 1 191 ? 20.178 -4.901 29.319 1.00 18.89 189 TRP A C 1
ATOM 1484 O O . TRP A 1 191 ? 20.717 -4.075 30.022 1.00 23.02 189 TRP A O 1
ATOM 1495 N N . ALA A 1 192 ? 18.922 -5.335 29.533 1.00 19.77 190 ALA A N 1
ATOM 1496 C CA . ALA A 1 192 ? 18.080 -4.837 30.633 1.00 19.80 190 ALA A CA 1
ATOM 1497 C C . ALA A 1 192 ? 18.664 -5.155 32.021 1.00 22.14 190 ALA A C 1
ATOM 1498 O O . ALA A 1 192 ? 18.425 -4.422 32.975 1.00 29.87 190 ALA A O 1
ATOM 1500 N N . GLU A 1 193 ? 19.431 -6.237 32.088 1.00 22.40 191 GLU A N 1
ATOM 1501 C CA . GLU A 1 193 ? 20.094 -6.743 33.301 1.00 28.63 191 GLU A CA 1
ATOM 1502 C C . GLU A 1 193 ? 21.453 -6.092 33.399 1.00 39.34 191 GLU A C 1
ATOM 1503 O O . GLU A 1 193 ? 22.473 -6.768 33.295 1.00 58.65 191 GLU A O 1
ATOM 1509 N N . ARG A 1 194 ? 21.477 -4.776 33.592 1.00 52.96 192 ARG A N 1
ATOM 1510 C CA . ARG A 1 194 ? 22.742 -4.025 33.764 1.00 51.61 192 ARG A CA 1
ATOM 1511 C C . ARG A 1 194 ? 22.446 -2.587 34.187 1.00 51.71 192 ARG A C 1
ATOM 1512 O O . ARG A 1 194 ? 21.309 -2.106 34.045 1.00 55.20 192 ARG A O 1
#

Organism: Pseudomonas aeruginosa (strain ATCC 15692 / DSM 22644 / CIP 104116 / JCM 14847 / LMG 12228 / 1C / PRS 101 / PAO1) (NCBI:txid208964)

GO terms:
  GO:0016747 acyltransferase activity, transferring groups other than amino-acyl groups (F, IDA)

Foldseek 3Di:
DFDWWDDPFKIFAQDDPVCLVVQLVLQQDCVQCVQPPHRDHSVVSVVVSVVQNVQCVVPSWGFTFIQGPVPGGGFWTWAKDADDDPAPPPGDIEIDITGHVVPPPPCPNLRRHLRRVCCVCVPVVGFKYKYKGAVVPCVGVVSCVVLVWDWDQVRWFFQPVDDPPDPRRTMTMTMDGNVSNVVD

Nearest PDB structures (foldseek):
  7kpp-assembly1_A  TM=1.004E+00  e=1.298E-40  Pseudomonas aeruginosa
  6edd-assembly2_B  TM=1.004E+00  e=9.180E-40  Pseudomonas aeruginosa PAO1
  3fbu-assembly2_A  TM=8.778E-01  e=5.636E-14  Bacillus anthracis str. Sterne
  3juw-assembly1_A  TM=8.499E-01  e=1.815E-10  Bordetella pertussis
  3juw-assembly1_B  TM=7.940E-01  e=4.256E-09  Bordetella pertussis